Protein AF-A0A830HWJ9-F1 (afdb_monomer_lite)

Sequence (335 aa):
MAKLAHLALLVPPLLDNVLSVLDFAESKRPFETSSAARIQALFRAHKIRKGLRSLLRATVHVQRLWRGYLGRRRFDTYRAHADEALRKVYFTAAATEIQRIYRGHLSRVHIHSFYARKAYLQAVASRSDDVNRANESTLHEQLVKLEHEQAAAATAAFRKTIQGMHHLVSTHSCAGIYNSPFSAVVGGKPSVAGRPLEDHLRETTKDAKGAHKPVIQRSTNSLGSTKMTIRASEPYLDERDRRMRTEQASSALRMSKSPFFTAVKQRPVSRQPTLNASEPFHGAFSAADRRREEKAMRAGEEFVEPEQLEVDFSNAPSNFHTAIKRQHLFEETLV

InterPro domains:
  IPR000048 IQ motif, EF-hand binding site [PF00612] (34-52)
  IPR000048 IQ motif, EF-hand binding site [PF00612] (57-75)
  IPR000048 IQ motif, EF-hand binding site [PF00612] (92-110)
  IPR000048 IQ motif, EF-hand binding site [SM00015] (31-53)
  IPR000048 IQ motif, EF-hand binding site [SM00015] (54-76)
  IPR000048 IQ motif, EF-hand binding site [SM00015] (90-112)

Organism: NCBI:txid41880

Foldseek 3Di:
DVVVVVCVVVVVVVVVVVVVVVVVVVVCVVVVVVVVVVVVVVVVVVVVVVVVVVVVVVVVVVVVVVVVVVVVVVVVVVVVVVVVVVVCVVVVVVVVVVVVVVVVVCCCPPFNPVVVVVVVVVVVVVVVVVVVVVVVVVVVVVVVVVVVVVVVVVVVVVLVVLLVVLVVVVDPDDDDPPPDPCCCVPPHADDDPNHHPVVSSVVSVVVVVPPDDDDPDDDDDDDDDPDPDPDDDDPPDVVVVVCVVVVVVVVVVPPDPPPPGDPPPCPPPPCPPDDDPPDPDDPPVVVVVVVVVVVCVVVVHDDDDPPPPPPPVPDDDPDPPPPVVVVVVVVVPPD

Structure (mmCIF, N/CA/C/O backbone):
data_AF-A0A830HWJ9-F1
#
_entry.id   AF-A0A830HWJ9-F1
#
loop_
_atom_site.group_PDB
_atom_site.id
_atom_site.type_symbol
_atom_site.label_atom_id
_atom_site.label_alt_id
_atom_site.label_comp_id
_atom_site.label_asym_id
_atom_site.label_entity_id
_atom_site.label_seq_id
_atom_site.pdbx_PDB_ins_code
_atom_site.Cartn_x
_atom_site.Cartn_y
_atom_site.Cartn_z
_atom_site.occupancy
_atom_site.B_iso_or_equiv
_atom_site.auth_seq_id
_atom_site.auth_comp_id
_atom_site.auth_asym_id
_atom_site.auth_atom_id
_atom_site.pdbx_PDB_model_num
ATOM 1 N N . MET A 1 1 ? 73.633 24.204 -96.521 1.00 56.72 1 MET A N 1
ATOM 2 C CA . MET A 1 1 ? 73.049 22.982 -97.120 1.00 56.72 1 MET A CA 1
ATOM 3 C C . MET A 1 1 ? 73.162 21.743 -96.223 1.00 56.72 1 MET A C 1
ATOM 5 O O . MET A 1 1 ? 72.133 21.140 -95.962 1.00 56.72 1 MET A O 1
ATOM 9 N N . ALA A 1 2 ? 74.331 21.393 -95.661 1.00 62.00 2 ALA A N 1
ATOM 10 C CA . ALA A 1 2 ? 74.501 20.161 -94.860 1.00 62.00 2 ALA A CA 1
ATOM 11 C C . ALA A 1 2 ? 73.627 20.053 -93.583 1.00 62.00 2 ALA A C 1
ATOM 13 O O . ALA A 1 2 ? 73.063 18.997 -93.317 1.00 62.00 2 ALA A O 1
ATOM 14 N N . LYS A 1 3 ? 73.442 21.143 -92.816 1.00 59.91 3 LYS A N 1
ATOM 15 C CA . LYS A 1 3 ? 72.566 21.141 -91.620 1.00 59.91 3 LYS A CA 1
ATOM 16 C C . LYS A 1 3 ? 71.083 20.935 -91.953 1.00 59.91 3 LYS A C 1
ATOM 18 O O . LYS A 1 3 ? 70.385 20.268 -91.203 1.00 59.91 3 LYS A O 1
ATOM 23 N N . LEU A 1 4 ? 70.615 21.474 -93.082 1.00 65.56 4 LEU A N 1
ATOM 24 C CA . LEU A 1 4 ? 69.231 21.300 -93.538 1.00 65.56 4 LEU A CA 1
ATOM 25 C C . LEU A 1 4 ? 68.977 19.867 -94.024 1.00 65.56 4 LEU A C 1
ATOM 27 O O . LEU A 1 4 ? 67.927 19.314 -93.728 1.00 65.56 4 LEU A O 1
ATOM 31 N N . ALA A 1 5 ? 69.959 19.238 -94.678 1.00 67.69 5 ALA A N 1
ATOM 32 C CA . ALA A 1 5 ? 69.881 17.830 -95.073 1.00 67.69 5 ALA A CA 1
ATOM 33 C C . ALA A 1 5 ? 69.893 16.876 -93.862 1.00 67.69 5 ALA A C 1
ATOM 35 O O . ALA A 1 5 ? 69.124 15.923 -93.824 1.00 67.69 5 ALA A O 1
ATOM 36 N N . HIS A 1 6 ? 70.706 17.162 -92.838 1.00 71.69 6 HIS A N 1
ATOM 37 C CA . HIS A 1 6 ? 70.711 16.387 -91.591 1.00 71.69 6 HIS A CA 1
ATOM 38 C C . HIS A 1 6 ? 69.389 16.524 -90.820 1.00 71.69 6 HIS A C 1
ATOM 40 O O . HIS A 1 6 ? 68.866 15.540 -90.306 1.00 71.69 6 HIS A O 1
ATOM 46 N N . LEU A 1 7 ? 68.816 17.731 -90.757 1.00 68.69 7 LEU A N 1
ATOM 47 C CA . LEU A 1 7 ? 67.494 17.941 -90.160 1.00 68.69 7 LEU A CA 1
ATOM 48 C C . LEU A 1 7 ? 66.393 17.231 -90.959 1.00 68.69 7 LEU A C 1
ATOM 50 O O . LEU A 1 7 ? 65.545 16.585 -90.357 1.00 68.69 7 LEU A O 1
ATOM 54 N N . ALA A 1 8 ? 66.438 17.261 -92.292 1.00 70.56 8 ALA A N 1
ATOM 55 C CA . ALA A 1 8 ? 65.489 16.533 -93.136 1.00 70.56 8 ALA A CA 1
ATOM 56 C C . ALA A 1 8 ? 65.560 15.004 -92.952 1.00 70.56 8 ALA A C 1
ATOM 58 O O . ALA A 1 8 ? 64.554 1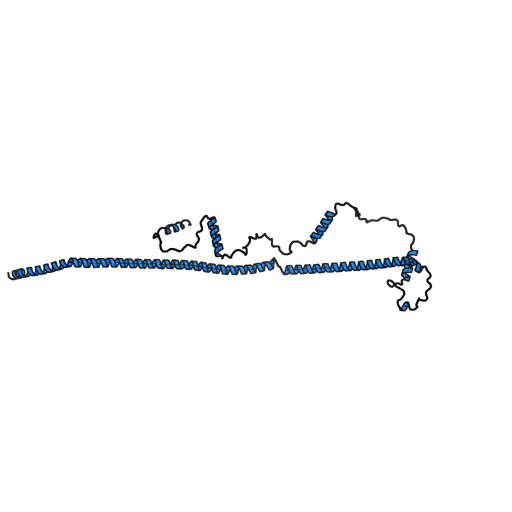4.329 -93.138 1.00 70.56 8 ALA A O 1
ATOM 59 N N . LEU A 1 9 ? 66.718 14.464 -92.555 1.00 73.19 9 LEU A N 1
ATOM 60 C CA . LEU A 1 9 ? 66.897 13.037 -92.267 1.00 73.19 9 LEU A CA 1
ATOM 61 C C . LEU A 1 9 ? 66.492 12.656 -90.829 1.00 73.19 9 LEU A C 1
ATOM 63 O O . LEU A 1 9 ? 66.066 11.531 -90.588 1.00 73.19 9 LEU A O 1
ATOM 67 N N . LEU A 1 10 ? 66.620 13.584 -89.874 1.00 75.94 10 LEU A N 1
ATOM 68 C CA . LEU A 1 10 ? 66.334 13.355 -88.451 1.00 75.94 10 LEU A CA 1
ATOM 69 C C . LEU A 1 10 ? 64.862 13.611 -88.081 1.00 75.94 10 LEU A C 1
ATOM 71 O O . LEU A 1 10 ? 64.338 12.998 -87.156 1.00 75.94 10 LEU A O 1
ATOM 75 N N . VAL A 1 11 ? 64.186 14.520 -88.785 1.00 80.00 11 VAL A N 1
ATOM 76 C CA . VAL A 1 11 ? 62.794 14.901 -88.496 1.00 80.00 11 VAL A CA 1
ATOM 77 C C . VAL A 1 11 ? 61.797 13.750 -88.710 1.00 80.00 11 VAL A C 1
ATOM 79 O O . VAL A 1 11 ? 60.975 13.557 -87.818 1.00 80.00 11 VAL A O 1
ATOM 82 N N . PRO A 1 12 ? 61.859 12.949 -89.795 1.00 84.62 12 PRO A N 1
ATOM 83 C CA . PRO A 1 12 ? 60.934 11.829 -89.993 1.00 84.62 12 PRO A CA 1
ATOM 84 C C . PRO A 1 12 ? 60.957 10.772 -88.871 1.00 84.62 12 PRO A C 1
ATOM 86 O O . PRO A 1 12 ? 59.902 10.526 -88.294 1.00 84.62 12 PRO A O 1
ATOM 89 N N . PRO A 1 13 ? 62.113 10.215 -88.443 1.00 84.94 13 PRO A N 1
ATOM 90 C CA . PRO A 1 13 ? 62.125 9.225 -87.364 1.00 84.94 13 PRO A CA 1
ATOM 91 C C . PRO A 1 13 ? 61.757 9.824 -86.000 1.00 84.94 13 PRO A C 1
ATOM 93 O O . PRO A 1 13 ? 61.232 9.124 -85.137 1.00 84.94 13 PRO A O 1
ATOM 96 N N . LEU A 1 14 ? 62.017 11.115 -85.765 1.00 85.38 14 LEU A N 1
ATOM 97 C CA . LEU A 1 14 ? 61.530 11.790 -84.559 1.00 85.38 14 LEU A CA 1
ATOM 98 C C . LEU A 1 14 ? 60.008 11.949 -84.581 1.00 85.38 14 LEU A C 1
ATOM 100 O O . LEU A 1 14 ? 59.364 11.726 -83.559 1.00 85.38 14 LEU A O 1
ATOM 104 N N . LEU A 1 15 ? 59.437 12.300 -85.733 1.00 88.50 15 LEU A N 1
ATOM 105 C CA . LEU A 1 15 ? 57.995 12.418 -85.907 1.00 88.50 15 LEU A CA 1
ATOM 106 C C . LEU A 1 15 ? 57.307 11.062 -85.714 1.00 88.50 15 LEU A C 1
ATOM 108 O O . LEU A 1 15 ? 56.342 10.992 -84.961 1.00 88.50 15 LEU A O 1
ATOM 112 N N . ASP A 1 16 ? 57.853 9.985 -86.278 1.00 89.00 16 ASP A N 1
ATOM 113 C CA . ASP A 1 16 ? 57.323 8.625 -86.107 1.00 89.00 16 ASP A CA 1
ATOM 114 C C . ASP A 1 16 ? 57.396 8.150 -84.645 1.00 89.00 16 ASP A C 1
ATOM 116 O O . ASP A 1 16 ? 56.473 7.513 -84.133 1.00 89.00 16 ASP A O 1
ATOM 120 N N . ASN A 1 17 ? 58.460 8.508 -83.918 1.00 90.75 17 ASN A N 1
ATOM 121 C CA . ASN A 1 17 ? 58.557 8.234 -82.481 1.00 90.75 17 ASN A CA 1
ATOM 122 C C . ASN A 1 17 ? 57.512 9.020 -81.673 1.00 90.75 17 ASN A C 1
ATOM 124 O O . ASN A 1 17 ? 56.902 8.475 -80.758 1.00 90.75 17 ASN A O 1
ATOM 128 N N . VAL A 1 18 ? 57.270 10.290 -82.005 1.00 92.62 18 VAL A N 1
ATOM 129 C CA . VAL A 1 18 ? 56.235 11.091 -81.333 1.00 92.62 18 VAL A CA 1
ATOM 130 C C . VAL A 1 18 ? 54.841 10.542 -81.638 1.00 92.62 18 VAL A C 1
ATOM 132 O O . VAL A 1 18 ? 54.054 10.363 -80.712 1.00 92.62 18 VAL A O 1
ATOM 135 N N . LEU A 1 19 ? 54.545 10.224 -82.901 1.00 93.75 19 LEU A N 1
ATOM 136 C CA . LEU A 1 19 ? 53.259 9.657 -83.310 1.00 93.75 19 LEU A CA 1
ATOM 137 C C . LEU A 1 19 ? 53.018 8.286 -82.669 1.00 93.75 19 LEU A C 1
ATOM 139 O O . LEU A 1 19 ? 51.952 8.069 -82.109 1.00 93.75 19 LEU A O 1
ATOM 143 N N . SER A 1 20 ? 54.020 7.405 -82.625 1.00 93.44 20 SER A N 1
ATOM 144 C CA . SER A 1 20 ? 53.878 6.095 -81.971 1.00 93.44 20 SER A CA 1
ATOM 145 C C . SER A 1 20 ? 53.663 6.190 -80.456 1.00 93.44 20 SER A C 1
ATOM 147 O O . SER A 1 20 ? 52.895 5.406 -79.893 1.00 93.44 20 SER A O 1
ATOM 149 N N . VAL A 1 21 ? 54.282 7.164 -79.776 1.00 94.38 21 VAL A N 1
ATOM 150 C CA . VAL A 1 21 ? 54.010 7.440 -78.355 1.00 94.38 21 VAL A CA 1
ATOM 151 C C . VAL A 1 21 ? 52.586 7.971 -78.161 1.00 94.38 21 VAL A C 1
ATOM 153 O O . VAL A 1 21 ? 51.925 7.578 -77.196 1.00 94.38 21 VAL A O 1
ATOM 156 N N . LEU A 1 22 ? 52.095 8.823 -79.067 1.00 94.88 22 LEU A N 1
ATOM 157 C CA . LEU A 1 22 ? 50.717 9.320 -79.035 1.00 94.88 22 LEU A CA 1
ATOM 158 C C . LEU A 1 22 ? 49.707 8.194 -79.285 1.00 94.88 22 LEU A C 1
ATOM 160 O O . LEU A 1 22 ? 48.791 8.036 -78.482 1.00 94.88 22 LEU A O 1
ATOM 164 N N . ASP A 1 23 ? 49.920 7.355 -80.298 1.00 94.00 23 ASP A N 1
ATOM 165 C CA . ASP A 1 23 ? 49.070 6.197 -80.601 1.00 94.00 23 ASP A CA 1
ATOM 166 C C . ASP A 1 23 ? 49.039 5.208 -79.428 1.00 94.00 23 ASP A C 1
ATOM 168 O O . ASP A 1 23 ? 47.983 4.696 -79.039 1.00 94.00 23 ASP A O 1
ATOM 172 N N . PHE A 1 24 ? 50.193 4.967 -78.794 1.00 94.75 24 PHE A N 1
ATOM 173 C CA . PHE A 1 24 ? 50.262 4.151 -77.587 1.00 94.75 24 PHE A CA 1
ATOM 174 C C . PHE A 1 24 ? 49.453 4.775 -76.442 1.00 94.75 24 PHE A C 1
ATOM 176 O O . PHE A 1 24 ? 48.667 4.068 -75.804 1.00 94.75 24 PHE A O 1
ATOM 183 N N . ALA A 1 25 ? 49.585 6.081 -76.196 1.00 93.75 25 ALA A N 1
ATOM 184 C CA . ALA A 1 25 ? 48.814 6.783 -75.171 1.00 93.75 25 ALA A CA 1
ATOM 185 C C . ALA A 1 25 ? 47.300 6.745 -75.458 1.00 93.75 25 ALA A C 1
ATOM 187 O O . ALA A 1 25 ? 46.504 6.456 -74.560 1.00 93.75 25 ALA A O 1
ATOM 188 N N . GLU A 1 26 ? 46.888 6.944 -76.710 1.00 94.81 26 GLU A N 1
ATOM 189 C CA . GLU A 1 26 ? 45.489 6.834 -77.125 1.00 94.81 26 GLU A CA 1
ATOM 190 C C . GLU A 1 26 ? 44.944 5.413 -76.945 1.00 94.81 26 GLU A C 1
ATOM 192 O O . GLU A 1 26 ? 43.823 5.249 -76.454 1.00 94.81 26 GLU A O 1
ATOM 197 N N . SER A 1 27 ? 45.755 4.383 -77.217 1.00 94.94 27 SER A N 1
ATOM 198 C CA . SER A 1 27 ? 45.376 2.984 -76.981 1.00 94.94 27 SER A CA 1
ATOM 199 C C . SER A 1 27 ? 45.116 2.672 -75.497 1.00 94.94 27 SER A C 1
ATOM 201 O O . SER A 1 27 ? 44.283 1.819 -75.176 1.00 94.94 27 SER A O 1
ATOM 203 N N . LYS A 1 28 ? 45.799 3.364 -74.567 1.00 96.25 28 LYS A N 1
ATOM 204 C CA . LYS A 1 28 ? 45.646 3.180 -73.108 1.00 96.25 28 LYS A CA 1
ATOM 205 C C . LYS A 1 28 ? 44.563 4.056 -72.492 1.00 96.25 28 LYS A C 1
ATOM 207 O O . LYS A 1 28 ? 43.947 3.648 -71.503 1.00 96.25 28 LYS A O 1
ATOM 212 N N . ARG A 1 29 ? 44.249 5.195 -73.110 1.00 95.81 29 ARG A N 1
ATOM 213 C CA . ARG A 1 29 ? 43.207 6.132 -72.673 1.00 95.81 29 ARG A CA 1
ATOM 214 C C . ARG A 1 29 ? 41.878 5.470 -72.257 1.00 95.81 29 ARG A C 1
ATOM 216 O O . ARG A 1 29 ? 41.391 5.816 -71.182 1.00 95.81 29 ARG A O 1
ATOM 223 N N . PRO A 1 30 ? 41.255 4.532 -73.007 1.00 96.19 30 PRO A N 1
ATOM 224 C CA . PRO A 1 30 ? 39.981 3.932 -72.588 1.00 96.19 30 PRO A CA 1
ATOM 225 C C . PRO A 1 30 ? 40.101 3.074 -71.319 1.00 96.19 30 PRO A C 1
ATOM 227 O O . PRO A 1 30 ? 39.181 3.028 -70.500 1.00 96.19 30 PRO A O 1
ATOM 230 N N . PHE A 1 31 ? 41.240 2.409 -71.122 1.00 96.94 31 PHE A N 1
ATOM 231 C CA . PHE A 1 31 ? 41.495 1.626 -69.915 1.00 96.94 31 PHE A CA 1
ATOM 232 C C . PHE A 1 31 ? 41.682 2.535 -68.695 1.00 96.94 31 PHE A C 1
ATOM 234 O O . PHE A 1 31 ? 41.112 2.277 -67.630 1.00 96.94 31 PHE A O 1
ATOM 241 N N . GLU A 1 32 ? 42.436 3.622 -68.857 1.00 96.94 32 GLU A N 1
ATOM 242 C CA . GLU A 1 32 ? 42.656 4.619 -67.809 1.00 96.94 32 GLU A CA 1
ATOM 243 C C . GLU A 1 32 ? 41.360 5.335 -67.428 1.00 96.94 32 GLU A C 1
ATOM 245 O O . GLU A 1 32 ? 41.053 5.450 -66.239 1.00 96.94 32 GLU A O 1
ATOM 250 N N . THR A 1 33 ? 40.547 5.748 -68.407 1.00 97.06 33 THR A N 1
ATOM 251 C CA . THR A 1 33 ? 39.255 6.392 -68.130 1.00 97.06 33 THR A CA 1
ATOM 252 C C . THR A 1 33 ? 38.281 5.443 -67.436 1.00 97.06 33 THR A C 1
ATOM 254 O O . THR A 1 33 ? 37.634 5.845 -66.468 1.00 97.06 33 THR A O 1
ATOM 257 N N . SER A 1 34 ? 38.218 4.173 -67.849 1.00 97.75 34 SER A N 1
ATOM 258 C CA . SER A 1 34 ? 37.403 3.145 -67.188 1.00 97.75 34 SER A CA 1
ATOM 259 C C . SER A 1 34 ? 37.856 2.893 -65.744 1.00 97.75 34 SER A C 1
ATOM 261 O O . SER A 1 34 ? 37.045 2.882 -64.811 1.00 97.75 34 SER A O 1
ATOM 263 N N . SER A 1 35 ? 39.168 2.777 -65.527 1.00 97.56 35 SER A N 1
ATOM 264 C CA . SER A 1 35 ? 39.754 2.599 -64.195 1.00 97.56 35 SER A CA 1
ATOM 265 C C . SER A 1 35 ? 39.473 3.802 -63.290 1.00 97.56 35 SER A C 1
ATOM 267 O O . SER A 1 35 ? 39.014 3.632 -62.157 1.00 97.56 35 SER A O 1
ATOM 269 N N . ALA A 1 36 ? 39.656 5.022 -63.802 1.00 97.38 36 ALA A N 1
ATOM 270 C CA . ALA A 1 36 ? 39.343 6.256 -63.090 1.00 97.38 36 ALA A CA 1
ATOM 271 C C . ALA A 1 36 ? 37.849 6.350 -62.744 1.00 97.38 36 ALA A C 1
ATOM 273 O O . ALA A 1 36 ? 37.501 6.636 -61.595 1.00 97.38 36 ALA A O 1
ATOM 274 N N . ALA A 1 37 ? 36.960 6.036 -63.690 1.00 97.56 37 ALA A N 1
ATOM 275 C CA . ALA A 1 37 ? 35.518 6.008 -63.460 1.00 97.56 37 ALA A CA 1
ATOM 276 C C . ALA A 1 37 ? 35.141 5.002 -62.360 1.00 97.56 37 ALA A C 1
ATOM 278 O O . ALA A 1 37 ? 34.335 5.318 -61.480 1.00 97.56 37 ALA A O 1
ATOM 279 N N . ARG A 1 38 ? 35.769 3.819 -62.339 1.00 98.25 38 ARG A N 1
ATOM 280 C CA . ARG A 1 38 ? 35.554 2.805 -61.296 1.00 98.25 38 ARG A CA 1
ATOM 281 C C . ARG A 1 38 ? 36.006 3.290 -59.921 1.00 98.25 38 ARG A C 1
ATOM 283 O O . ARG A 1 38 ? 35.261 3.135 -58.953 1.00 98.25 38 ARG A O 1
ATOM 290 N N . ILE A 1 39 ? 37.183 3.909 -59.825 1.00 98.06 39 ILE A N 1
ATOM 291 C CA . ILE A 1 39 ? 37.689 4.490 -58.571 1.00 98.06 39 ILE A CA 1
ATOM 292 C C . ILE A 1 39 ? 36.735 5.582 -58.071 1.00 98.06 39 ILE A C 1
ATOM 294 O O . ILE A 1 39 ? 36.330 5.568 -56.906 1.00 98.06 39 ILE A O 1
ATOM 298 N N . GLN A 1 40 ? 36.310 6.489 -58.953 1.00 98.06 40 GLN A N 1
ATOM 299 C CA . GLN A 1 40 ? 35.371 7.559 -58.615 1.00 98.06 40 GLN A CA 1
ATOM 300 C C . GLN A 1 40 ? 34.013 7.011 -58.158 1.00 98.06 40 GLN A C 1
ATOM 302 O O . GLN A 1 40 ? 33.468 7.478 -57.155 1.00 98.06 40 GLN A O 1
ATOM 307 N N . ALA A 1 41 ? 33.473 6.002 -58.846 1.00 97.69 41 ALA A N 1
ATOM 308 C CA . ALA A 1 41 ? 32.219 5.355 -58.474 1.00 97.69 41 ALA A CA 1
ATOM 309 C C . ALA A 1 41 ? 32.314 4.688 -57.092 1.00 97.69 41 ALA A C 1
ATOM 311 O O . ALA A 1 41 ? 31.444 4.897 -56.241 1.00 97.69 41 ALA A O 1
ATOM 312 N N . LEU A 1 42 ? 33.399 3.949 -56.829 1.00 98.44 42 LEU A N 1
ATOM 313 C CA . LEU A 1 42 ? 33.650 3.325 -55.528 1.00 98.44 42 LEU A CA 1
ATOM 314 C C . LEU A 1 42 ? 33.787 4.363 -54.413 1.00 98.44 42 LEU A C 1
ATOM 316 O O . LEU A 1 42 ? 33.206 4.182 -53.342 1.00 98.44 42 LEU A O 1
ATOM 320 N N . PHE A 1 43 ? 34.492 5.465 -54.663 1.00 98.00 43 PHE A N 1
ATOM 321 C CA . PHE A 1 43 ? 34.640 6.547 -53.694 1.00 98.00 43 PHE A CA 1
ATOM 322 C C . PHE A 1 43 ? 33.300 7.225 -53.375 1.00 98.00 43 PHE A C 1
ATOM 324 O O . PHE A 1 43 ? 32.955 7.403 -52.203 1.00 98.00 43 PHE A O 1
ATOM 331 N N . ARG A 1 44 ? 32.494 7.543 -54.399 1.00 98.12 44 ARG A N 1
ATOM 332 C CA . ARG A 1 44 ? 31.144 8.107 -54.218 1.00 98.12 44 ARG A CA 1
ATOM 333 C C . ARG A 1 44 ? 30.256 7.159 -53.407 1.00 98.12 44 ARG A C 1
ATOM 335 O O . ARG A 1 44 ? 29.631 7.587 -52.437 1.00 98.12 44 ARG A O 1
ATOM 342 N N . ALA A 1 45 ? 30.272 5.864 -53.730 1.00 98.12 45 ALA A N 1
ATOM 343 C CA . ALA A 1 45 ? 29.540 4.847 -52.978 1.00 98.12 45 ALA A CA 1
ATOM 344 C C . ALA A 1 45 ? 30.036 4.729 -51.526 1.00 98.12 45 ALA A C 1
ATOM 346 O O . ALA A 1 45 ? 29.226 4.649 -50.602 1.00 98.12 45 ALA A O 1
ATOM 347 N N . HIS A 1 46 ? 31.353 4.754 -51.300 1.00 97.94 46 HIS A N 1
ATOM 348 C CA . HIS A 1 46 ? 31.943 4.734 -49.961 1.00 97.94 46 HIS A CA 1
ATOM 349 C C . HIS A 1 46 ? 31.464 5.924 -49.121 1.00 97.94 46 HIS A C 1
ATOM 351 O O . HIS A 1 46 ? 31.014 5.728 -47.990 1.00 97.94 46 HIS A O 1
ATOM 357 N N . LYS A 1 47 ? 31.491 7.141 -49.681 1.00 98.12 47 LYS A N 1
ATOM 358 C CA . LYS A 1 47 ? 31.031 8.362 -49.004 1.00 98.12 47 LYS A CA 1
ATOM 359 C C . LYS A 1 47 ? 29.564 8.251 -48.577 1.00 98.12 47 LYS A C 1
ATOM 361 O O . LYS A 1 47 ? 29.253 8.507 -47.413 1.00 98.12 47 LYS A O 1
ATOM 366 N N . ILE A 1 48 ? 28.686 7.799 -49.477 1.00 98.19 48 ILE A N 1
ATOM 367 C CA . ILE A 1 48 ? 27.254 7.610 -49.187 1.00 98.19 48 ILE A CA 1
ATOM 368 C C . ILE A 1 48 ? 27.054 6.549 -48.099 1.00 98.19 48 ILE A C 1
ATOM 370 O O . ILE A 1 48 ? 26.380 6.802 -47.102 1.00 98.19 48 ILE A O 1
ATOM 374 N N . ARG A 1 49 ? 27.683 5.374 -48.235 1.00 98.38 49 ARG A N 1
ATOM 375 C CA . ARG A 1 49 ? 27.555 4.286 -47.250 1.00 98.38 49 ARG A CA 1
ATOM 376 C C . ARG A 1 49 ? 28.067 4.697 -45.871 1.00 98.38 49 ARG A C 1
ATOM 378 O O . ARG A 1 49 ? 27.461 4.321 -44.870 1.00 98.38 49 ARG A O 1
ATOM 385 N N . LYS A 1 50 ? 29.157 5.468 -45.795 1.00 97.94 50 LYS A N 1
ATOM 386 C CA . LYS A 1 50 ? 29.669 6.016 -44.530 1.00 97.94 50 LYS A CA 1
ATOM 387 C C . LYS A 1 50 ? 28.643 6.949 -43.882 1.00 97.94 50 LYS A C 1
ATOM 389 O O . LYS A 1 50 ? 28.368 6.795 -42.693 1.00 97.94 50 LYS A O 1
ATOM 394 N N . GLY A 1 51 ? 28.046 7.853 -44.662 1.00 98.06 51 GLY A N 1
ATOM 395 C CA . GLY A 1 51 ? 26.975 8.740 -44.197 1.00 98.06 51 GLY A CA 1
ATOM 396 C C . GLY A 1 51 ? 25.768 7.966 -43.664 1.00 98.06 51 GLY A C 1
ATOM 397 O O . GLY A 1 51 ? 25.346 8.187 -42.531 1.00 98.06 51 GLY A O 1
ATOM 398 N N . LEU A 1 52 ? 25.287 6.977 -44.424 1.00 98.25 52 LEU A N 1
ATOM 399 C CA . LEU A 1 52 ? 24.156 6.140 -44.020 1.00 98.25 52 LEU A CA 1
ATOM 400 C C . LEU A 1 52 ? 24.446 5.355 -42.734 1.00 98.25 52 LEU A C 1
ATOM 402 O O . LEU A 1 52 ? 23.614 5.322 -41.833 1.00 98.25 52 LEU A O 1
ATOM 406 N N . ARG A 1 53 ? 25.644 4.768 -42.597 1.00 98.38 53 ARG A N 1
ATOM 407 C CA . ARG A 1 53 ? 26.052 4.082 -41.358 1.00 98.38 53 ARG A CA 1
ATOM 408 C C . ARG A 1 53 ? 26.056 5.026 -40.156 1.00 98.38 53 ARG A C 1
ATOM 410 O O . ARG A 1 53 ? 25.659 4.612 -39.070 1.00 98.38 53 ARG A O 1
ATOM 417 N N . SER A 1 54 ? 26.503 6.268 -40.337 1.00 98.12 54 SER A N 1
ATOM 418 C CA . SER A 1 54 ? 26.482 7.284 -39.280 1.00 98.12 54 SER A CA 1
ATOM 419 C C . SER A 1 54 ? 25.052 7.606 -38.847 1.00 98.12 54 SER A C 1
ATOM 421 O O . SER A 1 54 ? 24.757 7.593 -37.653 1.00 98.12 54 SER A O 1
ATOM 423 N N . LEU A 1 55 ? 24.151 7.811 -39.813 1.00 98.38 55 LEU A N 1
ATOM 424 C CA . LEU A 1 55 ? 22.739 8.078 -39.546 1.00 98.38 55 LEU A CA 1
ATOM 425 C C . LEU A 1 55 ? 22.074 6.908 -38.814 1.00 98.38 55 LEU A C 1
ATOM 427 O O . LEU A 1 55 ? 21.469 7.114 -37.769 1.00 98.38 55 LEU A O 1
ATOM 431 N N . LEU A 1 56 ? 22.265 5.675 -39.291 1.00 98.50 56 LEU A N 1
ATOM 432 C CA . LEU A 1 56 ? 21.705 4.482 -38.650 1.00 98.50 56 LEU A CA 1
ATOM 433 C C . LEU A 1 56 ? 22.183 4.326 -37.202 1.00 98.50 56 LEU A C 1
ATOM 435 O O . LEU A 1 56 ? 21.383 4.012 -36.324 1.00 98.50 56 LEU A O 1
ATOM 439 N N . ARG A 1 57 ? 23.468 4.585 -36.922 1.00 98.38 57 ARG A N 1
ATOM 440 C CA . ARG A 1 57 ? 23.992 4.566 -35.546 1.00 98.38 57 ARG A CA 1
ATOM 441 C C . ARG A 1 57 ? 23.314 5.615 -34.670 1.00 98.38 57 ARG A C 1
ATOM 443 O O . ARG A 1 57 ? 22.933 5.290 -33.548 1.00 98.38 57 ARG A O 1
ATOM 450 N N . ALA A 1 58 ? 23.139 6.835 -35.176 1.00 98.31 58 ALA A N 1
ATOM 451 C CA . ALA A 1 58 ? 22.435 7.892 -34.455 1.00 98.31 58 ALA A CA 1
ATOM 452 C C . ALA A 1 58 ? 20.972 7.504 -34.182 1.00 98.31 58 ALA A C 1
ATOM 454 O O . ALA A 1 58 ? 20.510 7.609 -33.048 1.00 98.31 58 ALA A O 1
ATOM 455 N N . THR A 1 59 ? 20.267 6.958 -35.177 1.00 98.44 59 THR A N 1
ATOM 456 C CA . THR A 1 59 ? 18.885 6.481 -35.028 1.00 98.44 59 THR A CA 1
ATOM 457 C C . THR A 1 59 ? 18.776 5.377 -33.978 1.00 98.44 59 THR A C 1
ATOM 459 O O . THR A 1 59 ? 17.950 5.478 -33.073 1.00 98.44 59 THR A O 1
ATOM 462 N N . VAL A 1 60 ? 19.631 4.351 -34.038 1.00 98.50 60 VAL A N 1
ATOM 463 C CA . VAL A 1 60 ? 19.654 3.269 -33.038 1.00 98.50 60 VAL A CA 1
ATOM 464 C C . VAL A 1 60 ? 19.945 3.821 -31.643 1.00 98.50 60 VAL A C 1
ATOM 466 O O . VAL A 1 60 ? 19.336 3.372 -30.672 1.00 98.50 60 VAL A O 1
ATOM 469 N N . HIS A 1 61 ? 20.828 4.815 -31.526 1.00 98.38 61 HIS A N 1
ATOM 470 C CA . HIS A 1 61 ? 21.134 5.454 -30.250 1.00 98.38 61 HIS A CA 1
ATOM 471 C C . HIS A 1 61 ? 19.908 6.161 -29.656 1.00 98.38 61 HIS A C 1
ATOM 473 O O . HIS A 1 61 ? 19.545 5.887 -28.512 1.00 98.38 61 HIS A O 1
ATOM 479 N N . VAL A 1 62 ? 19.214 6.986 -30.448 1.00 98.50 62 VAL A N 1
ATOM 480 C CA . VAL A 1 62 ? 17.974 7.662 -30.028 1.00 98.50 62 VAL A CA 1
ATOM 481 C C . VAL A 1 62 ? 16.912 6.643 -29.623 1.00 98.50 62 VAL A C 1
ATOM 483 O O . VAL A 1 62 ? 16.338 6.734 -28.540 1.00 98.50 62 VAL A O 1
ATOM 486 N N . GLN A 1 63 ? 16.692 5.617 -30.445 1.00 98.38 63 GLN A N 1
ATOM 487 C CA . GLN A 1 63 ? 15.707 4.581 -30.150 1.00 98.38 63 GLN A CA 1
ATOM 488 C C . GLN A 1 63 ? 16.046 3.790 -28.876 1.00 98.38 63 GLN A C 1
ATOM 490 O O . GLN A 1 63 ? 15.154 3.474 -28.088 1.00 98.38 63 GLN A O 1
ATOM 495 N N . ARG A 1 64 ? 17.326 3.464 -28.649 1.00 98.50 64 ARG A N 1
ATOM 496 C CA . ARG A 1 64 ? 17.793 2.798 -27.423 1.00 98.50 64 ARG A CA 1
ATOM 497 C C . ARG A 1 64 ? 17.532 3.667 -26.196 1.00 98.50 64 ARG A C 1
ATOM 499 O O . ARG A 1 64 ? 17.004 3.162 -25.206 1.00 98.50 64 ARG A O 1
ATOM 506 N N . LEU A 1 65 ? 17.890 4.950 -26.257 1.00 98.56 65 LEU A N 1
ATOM 507 C CA . LEU A 1 65 ? 17.660 5.894 -25.163 1.00 98.56 65 LEU A CA 1
ATOM 508 C C . LEU A 1 65 ? 16.169 6.030 -24.854 1.00 98.56 65 LEU A C 1
ATOM 510 O O . LEU A 1 65 ? 15.785 5.955 -23.688 1.00 98.56 65 LEU A O 1
ATOM 514 N N . TRP A 1 66 ? 15.333 6.143 -25.888 1.00 98.44 66 TRP A N 1
ATOM 515 C CA . TRP A 1 66 ? 13.884 6.254 -25.741 1.00 98.44 66 TRP A CA 1
ATOM 516 C C . TRP A 1 66 ? 13.260 5.013 -25.097 1.00 98.44 66 TRP A C 1
ATOM 518 O O . TRP A 1 66 ? 12.527 5.130 -24.116 1.00 98.44 66 TRP A O 1
ATOM 528 N N . ARG A 1 67 ? 13.608 3.807 -25.569 1.00 98.44 67 ARG A N 1
ATOM 529 C CA . ARG A 1 67 ? 13.153 2.551 -24.943 1.00 98.44 67 ARG A CA 1
ATOM 530 C C . ARG A 1 67 ? 13.596 2.457 -23.482 1.00 98.44 67 ARG A C 1
ATOM 532 O O . ARG A 1 67 ? 12.808 2.052 -22.633 1.00 98.44 67 ARG A O 1
ATOM 539 N N . GLY A 1 68 ? 14.823 2.887 -23.178 1.00 98.44 68 GLY A N 1
ATOM 540 C CA . GLY A 1 68 ? 15.325 2.957 -21.806 1.00 98.44 68 GLY A CA 1
ATOM 541 C C . GLY A 1 68 ? 14.555 3.950 -20.929 1.00 98.44 68 GLY A C 1
ATOM 542 O O . GLY A 1 68 ? 14.243 3.636 -19.784 1.00 98.44 68 GLY A O 1
ATOM 543 N N . TYR A 1 69 ? 14.215 5.128 -21.457 1.00 98.44 69 TYR A N 1
ATOM 544 C CA . TYR A 1 69 ? 13.390 6.121 -20.763 1.00 98.44 69 TYR A CA 1
ATOM 545 C C . TYR A 1 69 ? 11.983 5.587 -20.468 1.00 98.44 69 TYR A C 1
ATOM 547 O O . TYR A 1 69 ? 11.532 5.667 -19.327 1.00 98.44 69 TYR A O 1
ATOM 555 N N . LEU A 1 70 ? 11.323 4.977 -21.459 1.00 98.50 70 LEU A N 1
ATOM 556 C CA . LEU A 1 70 ? 10.010 4.356 -21.272 1.00 98.50 70 LEU A CA 1
ATOM 557 C C . LEU A 1 70 ? 10.053 3.232 -20.233 1.00 98.50 70 LEU A C 1
ATOM 559 O O . LEU A 1 70 ? 9.168 3.151 -19.385 1.00 98.50 70 LEU A O 1
ATOM 563 N N . GLY A 1 71 ? 11.092 2.391 -20.270 1.00 98.38 71 GLY A N 1
ATOM 564 C CA . GLY A 1 71 ? 11.299 1.332 -19.283 1.00 98.38 71 GLY A CA 1
ATOM 565 C C . GLY A 1 71 ? 11.426 1.880 -17.861 1.00 98.38 71 GLY A C 1
ATOM 566 O O . GLY A 1 71 ? 10.737 1.403 -16.963 1.00 98.38 71 GLY A O 1
ATOM 567 N N . ARG A 1 72 ? 12.233 2.932 -17.668 1.00 98.25 72 ARG A N 1
ATOM 568 C CA . ARG A 1 72 ? 12.369 3.604 -16.365 1.00 98.25 72 ARG A CA 1
ATOM 569 C C . ARG A 1 72 ? 11.058 4.226 -15.897 1.00 98.25 72 ARG A C 1
ATOM 571 O O . ARG A 1 72 ? 10.651 3.956 -14.779 1.00 98.25 72 ARG A O 1
ATOM 578 N N . ARG A 1 73 ? 10.334 4.942 -16.766 1.00 98.31 73 ARG A N 1
ATOM 579 C CA . ARG A 1 73 ? 9.017 5.496 -16.409 1.00 98.31 73 ARG A CA 1
ATOM 580 C C . ARG A 1 73 ? 8.027 4.426 -15.963 1.00 98.31 73 ARG A C 1
ATOM 582 O O . ARG A 1 73 ? 7.335 4.628 -14.974 1.00 98.31 73 ARG A O 1
ATOM 589 N N . ARG A 1 74 ? 7.964 3.292 -16.669 1.00 98.31 74 ARG A N 1
ATOM 590 C CA . ARG A 1 74 ? 7.113 2.159 -16.269 1.00 98.31 74 ARG A CA 1
ATOM 591 C C . ARG A 1 74 ? 7.535 1.613 -14.908 1.00 98.31 74 ARG A C 1
ATOM 593 O O . ARG A 1 74 ? 6.692 1.419 -14.040 1.00 98.31 74 ARG A O 1
ATOM 600 N N . PHE A 1 75 ? 8.833 1.410 -14.698 1.00 98.25 75 PHE A N 1
ATOM 601 C CA . PHE A 1 75 ? 9.355 0.957 -13.412 1.00 98.25 75 PHE A CA 1
ATOM 602 C C . PHE A 1 75 ? 9.010 1.922 -12.270 1.00 98.25 75 PHE A C 1
ATOM 604 O O . PHE A 1 75 ? 8.526 1.474 -11.236 1.00 98.25 75 PHE A O 1
ATOM 611 N N . ASP A 1 76 ? 9.168 3.230 -12.474 1.00 98.25 76 ASP A N 1
ATOM 612 C CA . ASP A 1 76 ? 8.829 4.243 -11.471 1.00 98.25 76 ASP A CA 1
ATOM 613 C C . ASP A 1 76 ? 7.338 4.200 -11.115 1.00 98.25 76 ASP A C 1
ATOM 615 O O . ASP A 1 76 ? 6.987 4.255 -9.937 1.00 98.25 76 ASP A O 1
ATOM 619 N N . THR A 1 77 ? 6.454 4.015 -12.106 1.00 98.12 77 THR A N 1
ATOM 620 C CA . THR A 1 77 ? 5.016 3.838 -11.845 1.00 98.12 77 THR A CA 1
ATOM 621 C C . THR A 1 77 ? 4.718 2.560 -11.063 1.00 98.12 77 THR A C 1
ATOM 623 O O . THR A 1 77 ? 3.974 2.605 -10.087 1.00 98.12 77 THR A O 1
ATOM 626 N N . TYR A 1 78 ? 5.333 1.426 -11.422 1.00 98.12 78 TYR A N 1
ATOM 627 C CA . TYR A 1 78 ? 5.154 0.173 -10.683 1.00 98.12 78 TYR A CA 1
ATOM 628 C C . TYR A 1 78 ? 5.655 0.282 -9.246 1.00 98.12 78 TYR A C 1
ATOM 630 O O . TYR A 1 78 ? 4.982 -0.169 -8.321 1.00 98.12 78 TYR A O 1
ATOM 638 N N . ARG A 1 79 ? 6.810 0.919 -9.053 1.00 98.25 79 ARG A N 1
ATOM 639 C CA . ARG A 1 79 ? 7.381 1.162 -7.733 1.00 98.25 79 ARG A CA 1
ATOM 640 C C . ARG A 1 79 ? 6.465 2.047 -6.890 1.00 98.25 79 ARG A C 1
ATOM 642 O O . ARG A 1 79 ? 6.191 1.698 -5.749 1.00 98.25 79 ARG A O 1
ATOM 649 N N . ALA A 1 80 ? 5.938 3.134 -7.455 1.00 98.06 80 ALA A N 1
ATOM 650 C CA . ALA A 1 80 ? 4.999 4.009 -6.756 1.00 98.06 80 ALA A CA 1
ATOM 651 C C . ALA A 1 80 ? 3.726 3.263 -6.322 1.00 98.06 80 ALA A C 1
ATOM 653 O O . ALA A 1 80 ? 3.302 3.402 -5.176 1.00 98.06 80 ALA A O 1
ATOM 654 N N . HIS A 1 81 ? 3.157 2.424 -7.193 1.00 98.00 81 HIS A N 1
ATOM 655 C CA . HIS A 1 81 ? 1.995 1.599 -6.851 1.00 98.00 81 HIS A CA 1
ATOM 656 C C . HIS A 1 81 ? 2.300 0.556 -5.768 1.00 98.00 81 HIS A C 1
ATOM 658 O O . HIS A 1 81 ? 1.482 0.348 -4.872 1.00 98.00 81 HIS A O 1
ATOM 664 N N . ALA A 1 82 ? 3.470 -0.085 -5.817 1.00 98.00 82 ALA A N 1
ATOM 665 C CA . ALA A 1 82 ? 3.902 -1.019 -4.781 1.00 98.00 82 ALA A CA 1
ATOM 666 C C . ALA A 1 82 ? 4.087 -0.317 -3.422 1.00 98.00 82 ALA A C 1
ATOM 668 O O . ALA A 1 82 ? 3.591 -0.804 -2.403 1.00 98.00 82 ALA A O 1
ATOM 669 N N . ASP A 1 83 ? 4.728 0.855 -3.412 1.00 98.31 83 ASP A N 1
ATOM 670 C CA . ASP A 1 83 ? 4.922 1.672 -2.210 1.00 98.31 83 ASP A CA 1
ATOM 671 C C . ASP A 1 83 ? 3.575 2.138 -1.627 1.00 98.31 83 ASP A C 1
ATOM 673 O O . ASP A 1 83 ? 3.363 2.097 -0.412 1.00 98.31 83 ASP A O 1
ATOM 677 N N . GLU A 1 84 ? 2.637 2.559 -2.480 1.00 98.19 84 GLU A N 1
ATOM 678 C CA . GLU A 1 84 ? 1.280 2.937 -2.078 1.00 98.19 84 GLU A CA 1
ATOM 679 C C . GLU A 1 84 ? 0.522 1.756 -1.459 1.00 98.19 84 GLU A C 1
ATOM 681 O O . GLU A 1 84 ? -0.074 1.898 -0.386 1.00 98.19 84 GLU A O 1
ATOM 686 N N . ALA A 1 85 ? 0.582 0.578 -2.086 1.00 98.06 85 ALA A N 1
ATOM 687 C CA . ALA A 1 85 ? -0.053 -0.632 -1.574 1.00 98.06 85 ALA A CA 1
ATOM 688 C C . ALA A 1 85 ? 0.492 -1.010 -0.188 1.00 98.06 85 ALA A C 1
ATOM 690 O O . ALA A 1 85 ? -0.289 -1.268 0.732 1.00 98.06 85 ALA A O 1
ATOM 691 N N . LEU A 1 86 ? 1.815 -0.965 -0.006 1.00 98.19 86 LEU A N 1
ATOM 692 C CA . LEU A 1 86 ? 2.457 -1.239 1.279 1.00 98.19 86 LEU A CA 1
ATOM 693 C C . LEU A 1 86 ? 2.013 -0.245 2.361 1.00 98.19 86 LEU A C 1
ATOM 695 O O . LEU A 1 86 ? 1.614 -0.650 3.457 1.00 98.19 86 LEU A O 1
ATOM 699 N N . ARG A 1 87 ? 2.023 1.057 2.048 1.00 98.19 87 ARG A N 1
ATOM 700 C CA . ARG A 1 87 ? 1.562 2.109 2.970 1.00 98.19 87 ARG A CA 1
ATOM 701 C C . ARG A 1 87 ? 0.108 1.903 3.365 1.00 98.19 87 ARG A C 1
ATOM 703 O O . ARG A 1 87 ? -0.225 2.003 4.544 1.00 98.19 87 ARG A O 1
ATOM 710 N N . LYS A 1 88 ? -0.757 1.581 2.403 1.00 98.31 88 LYS A N 1
ATOM 711 C CA . LYS A 1 88 ? -2.177 1.327 2.656 1.00 98.31 88 LYS A CA 1
ATOM 712 C C . LYS A 1 88 ? -2.372 0.175 3.637 1.00 98.31 88 LYS A C 1
ATOM 714 O O . LYS A 1 88 ? -3.155 0.323 4.573 1.00 98.31 88 LYS A O 1
ATOM 719 N N . VAL A 1 89 ? -1.656 -0.938 3.467 1.00 98.25 89 VAL A N 1
ATOM 720 C CA . VAL A 1 89 ? -1.723 -2.084 4.390 1.00 98.25 89 VAL A CA 1
ATOM 721 C C . VAL A 1 89 ? -1.269 -1.677 5.793 1.00 98.25 89 VAL A C 1
ATOM 723 O O . VAL A 1 89 ? -1.997 -1.910 6.759 1.00 98.25 89 VAL A O 1
ATOM 726 N N . TYR A 1 90 ? -0.123 -1.000 5.901 1.00 98.38 90 TYR A N 1
ATOM 727 C CA . TYR A 1 90 ? 0.418 -0.537 7.180 1.00 98.38 90 TYR A CA 1
ATOM 728 C C . TYR A 1 90 ? -0.558 0.386 7.927 1.00 98.38 90 TYR A C 1
ATOM 730 O O . TYR A 1 90 ? -0.916 0.127 9.078 1.00 98.38 90 TYR A O 1
ATOM 738 N N . PHE A 1 91 ? -1.049 1.436 7.263 1.00 98.44 91 PHE A N 1
ATOM 739 C CA . PHE A 1 91 ? -1.959 2.392 7.891 1.00 98.44 91 PHE A CA 1
ATOM 740 C C . PHE A 1 91 ? -3.334 1.795 8.182 1.00 98.44 91 PHE A C 1
ATOM 742 O O . PHE A 1 91 ? -3.951 2.167 9.177 1.00 98.44 91 PHE A O 1
ATOM 749 N N . THR A 1 92 ? -3.804 0.841 7.376 1.00 98.44 92 THR A N 1
ATOM 750 C CA . THR A 1 92 ? -5.049 0.119 7.674 1.00 98.44 92 THR A CA 1
ATOM 751 C C . THR A 1 92 ? -4.906 -0.688 8.962 1.00 98.44 92 THR A C 1
ATOM 753 O O . THR A 1 92 ? -5.771 -0.592 9.830 1.00 98.44 92 THR A O 1
ATOM 756 N N . ALA A 1 93 ? -3.801 -1.419 9.139 1.00 98.25 93 ALA A N 1
ATOM 757 C CA . ALA A 1 93 ? -3.540 -2.166 10.369 1.00 98.25 93 ALA A CA 1
ATOM 758 C C . ALA A 1 93 ? -3.459 -1.232 11.591 1.00 98.25 93 ALA A C 1
ATOM 760 O O . ALA A 1 93 ? -4.156 -1.445 12.586 1.00 98.25 93 ALA A O 1
ATOM 761 N N . ALA A 1 94 ? -2.704 -0.134 11.489 1.00 98.31 94 ALA A N 1
ATOM 762 C CA . ALA A 1 94 ? -2.620 0.869 12.552 1.00 98.31 94 ALA A CA 1
ATOM 763 C C . ALA A 1 94 ? -3.996 1.474 12.892 1.00 98.31 94 ALA A C 1
ATOM 765 O O . ALA A 1 94 ? -4.365 1.580 14.063 1.00 98.31 94 ALA A O 1
ATOM 766 N N . ALA A 1 95 ? -4.799 1.807 11.877 1.00 98.44 95 ALA A N 1
ATOM 767 C CA . ALA A 1 95 ? -6.149 2.323 12.069 1.00 98.44 95 ALA A CA 1
ATOM 768 C C . ALA A 1 95 ? -7.058 1.304 12.769 1.00 98.44 95 ALA A C 1
ATOM 770 O O . ALA A 1 95 ? -7.812 1.685 13.665 1.00 98.44 95 ALA A O 1
ATOM 771 N N . THR A 1 96 ? -6.983 0.016 12.412 1.00 98.44 96 THR A N 1
ATOM 772 C CA . THR A 1 96 ? -7.777 -1.023 13.090 1.00 98.44 96 THR A CA 1
ATOM 773 C C . THR A 1 96 ? -7.428 -1.145 14.569 1.00 98.44 96 THR A C 1
ATOM 775 O O . THR A 1 96 ? -8.337 -1.280 15.390 1.00 98.44 96 THR A O 1
ATOM 778 N N . GLU A 1 97 ? -6.151 -1.012 14.928 1.00 98.50 97 GLU A N 1
ATOM 779 C CA . GLU A 1 97 ? -5.706 -1.076 16.320 1.00 98.50 97 GLU A CA 1
ATOM 780 C C . GLU A 1 97 ? -6.198 0.131 17.128 1.00 98.50 97 GLU A C 1
ATOM 782 O O . GLU A 1 97 ? -6.806 -0.030 18.191 1.00 98.50 97 GLU A O 1
ATOM 787 N N . ILE A 1 98 ? -6.054 1.339 16.576 1.00 98.44 98 ILE A N 1
ATOM 788 C CA . ILE A 1 98 ? -6.584 2.566 17.188 1.00 98.44 98 ILE A CA 1
ATOM 789 C C . ILE A 1 98 ? -8.099 2.449 17.387 1.00 98.44 98 ILE A C 1
ATOM 791 O O . ILE A 1 98 ? -8.615 2.711 18.476 1.00 98.44 98 ILE A O 1
ATOM 795 N N . GLN A 1 99 ? -8.827 2.004 16.360 1.00 98.06 99 GLN A N 1
ATOM 796 C CA . GLN A 1 99 ? -10.277 1.827 16.436 1.00 98.06 99 GLN A CA 1
ATOM 797 C C . GLN A 1 99 ? -10.679 0.778 17.478 1.00 98.06 99 GLN A C 1
ATOM 799 O O . GLN A 1 99 ? -11.664 0.977 18.191 1.00 98.06 99 GLN A O 1
ATOM 804 N N . ARG A 1 100 ? -9.944 -0.335 17.588 1.00 98.00 100 ARG A N 1
ATOM 805 C CA . ARG A 1 100 ? -10.178 -1.383 18.593 1.00 98.00 100 ARG A CA 1
ATOM 806 C C . ARG A 1 100 ? -10.048 -0.820 20.006 1.00 98.00 100 ARG A C 1
ATOM 808 O O . ARG A 1 100 ? -10.960 -0.995 20.818 1.00 98.00 100 ARG A O 1
ATOM 815 N N . ILE A 1 101 ? -8.958 -0.104 20.278 1.00 97.88 101 ILE A N 1
ATOM 816 C CA . ILE A 1 101 ? -8.705 0.534 21.576 1.00 97.88 101 ILE A CA 1
ATOM 817 C C . ILE A 1 101 ? -9.799 1.561 21.886 1.00 97.88 101 ILE A C 1
ATOM 819 O O . ILE A 1 101 ? -10.376 1.539 22.977 1.00 97.88 101 ILE A O 1
ATOM 823 N N . TYR A 1 102 ? -10.139 2.409 20.915 1.00 97.56 102 TYR A N 1
ATOM 824 C CA . TYR A 1 102 ? -11.139 3.460 21.079 1.00 97.56 102 TYR A CA 1
ATOM 825 C C . TYR A 1 102 ? -12.544 2.907 21.349 1.00 97.56 102 TYR A C 1
ATOM 827 O O . TYR A 1 102 ? -13.210 3.347 22.286 1.00 97.56 102 TYR A O 1
ATOM 835 N N . ARG A 1 103 ? -12.983 1.879 20.609 1.00 95.88 103 ARG A N 1
ATOM 836 C CA . ARG A 1 103 ? -14.256 1.182 20.878 1.00 95.88 103 ARG A CA 1
ATOM 837 C C . ARG A 1 103 ? -14.282 0.593 22.291 1.00 95.88 103 ARG A C 1
ATOM 839 O O . ARG A 1 103 ? -15.293 0.700 22.983 1.00 95.88 103 ARG A O 1
ATOM 846 N N . GLY A 1 104 ? -13.165 0.018 22.739 1.00 94.06 104 GLY A N 1
ATOM 847 C CA . GLY A 1 104 ? -13.018 -0.479 24.107 1.00 94.06 104 GLY A CA 1
ATOM 848 C C . GLY A 1 104 ? -13.131 0.628 25.159 1.00 94.06 104 GLY A C 1
ATOM 849 O O . GLY A 1 104 ? -13.808 0.444 26.170 1.00 94.06 104 GLY A O 1
ATOM 850 N N . HIS A 1 105 ? -12.504 1.782 24.923 1.00 92.88 105 HIS A N 1
ATOM 851 C CA . HIS A 1 105 ? -12.626 2.956 25.789 1.00 92.88 105 HIS A CA 1
ATOM 852 C C . HIS A 1 105 ? -14.079 3.447 25.872 1.00 92.88 105 HIS A C 1
ATOM 854 O O . HIS A 1 105 ? -14.621 3.530 26.972 1.00 92.88 105 HIS A O 1
ATOM 860 N N . LEU A 1 106 ? -14.737 3.668 24.728 1.00 93.94 106 LEU A N 1
ATOM 861 C CA . LEU A 1 106 ? -16.136 4.108 24.679 1.00 93.94 106 LEU A CA 1
ATOM 862 C C . LEU A 1 106 ? -17.074 3.161 25.434 1.00 93.94 106 LEU A C 1
ATOM 864 O O . LEU A 1 106 ? -17.935 3.617 26.183 1.00 93.94 106 LEU A O 1
ATOM 868 N N . SER A 1 107 ? -16.890 1.848 25.276 1.00 91.56 107 SER A N 1
ATOM 869 C CA . SER A 1 107 ? -17.694 0.849 25.985 1.00 91.56 107 SER A CA 1
ATOM 870 C C . SER A 1 107 ? -17.555 0.972 27.507 1.00 91.56 107 SER A C 1
ATOM 872 O O . SER A 1 107 ? -18.559 1.014 28.217 1.00 91.56 107 SER A O 1
ATOM 874 N N . ARG A 1 108 ? -16.324 1.108 28.018 1.00 86.94 108 ARG A N 1
ATOM 875 C CA . ARG A 1 108 ? -16.052 1.226 29.463 1.00 86.94 108 ARG A CA 1
ATOM 876 C C . ARG A 1 108 ? -16.556 2.532 30.074 1.00 86.94 108 ARG A C 1
ATOM 878 O O . ARG A 1 108 ? -16.943 2.540 31.237 1.00 86.94 108 ARG A O 1
ATOM 885 N N . VAL A 1 109 ? -16.552 3.620 29.307 1.00 86.50 109 VAL A N 1
ATOM 886 C CA . VAL A 1 109 ? -17.001 4.931 29.796 1.00 86.50 109 VAL A CA 1
ATOM 887 C C . VAL A 1 109 ? -18.523 5.062 29.727 1.00 86.50 109 VAL A C 1
ATOM 889 O O . VAL A 1 109 ? -19.138 5.509 30.692 1.00 86.50 109 VAL A O 1
ATOM 892 N N . HIS A 1 110 ? -19.144 4.660 28.615 1.00 84.81 110 HIS A N 1
ATOM 893 C CA . HIS A 1 110 ? -20.543 5.004 28.337 1.00 84.81 110 HIS A CA 1
ATOM 894 C C . HIS A 1 110 ? -21.537 3.848 28.477 1.00 84.81 110 HIS A C 1
ATOM 896 O O . HIS A 1 110 ? -22.711 4.103 28.726 1.00 84.81 110 HIS A O 1
ATOM 902 N N . ILE A 1 111 ? -21.109 2.592 28.311 1.00 83.56 111 ILE A N 1
ATOM 903 C CA . ILE A 1 111 ? -22.019 1.432 28.341 1.00 83.56 111 ILE A CA 1
ATOM 904 C C . ILE A 1 111 ? -21.877 0.675 29.661 1.00 83.56 111 ILE A C 1
ATOM 906 O O . ILE A 1 111 ? -22.859 0.442 30.359 1.00 83.56 111 ILE A O 1
ATOM 910 N N . HIS A 1 112 ? -20.652 0.297 30.020 1.00 78.69 112 HIS A N 1
ATOM 911 C CA . HIS A 1 112 ? -20.355 -0.542 31.176 1.00 78.69 112 HIS A CA 1
ATOM 912 C C . HIS A 1 112 ? -19.542 0.232 32.212 1.00 78.69 112 HIS A C 1
ATOM 914 O O . HIS A 1 112 ? -18.380 -0.080 32.471 1.00 78.69 112 HIS A O 1
ATOM 920 N N . SER A 1 113 ? -20.167 1.236 32.831 1.00 82.38 113 SER A N 1
ATOM 921 C CA . SER A 1 113 ? -19.562 1.921 33.975 1.00 82.38 113 SER A CA 1
ATOM 922 C C . SER A 1 113 ? -19.550 0.986 35.187 1.00 82.38 113 SER A C 1
ATOM 924 O O . SER A 1 113 ? -20.578 0.733 35.821 1.00 82.38 113 SER A O 1
ATOM 926 N N . PHE A 1 114 ? -18.366 0.456 35.506 1.00 81.69 114 PHE A N 1
ATOM 927 C CA . PHE A 1 114 ? -18.142 -0.397 36.677 1.00 81.69 114 PHE A CA 1
ATOM 928 C C . PHE A 1 114 ? -18.609 0.287 37.965 1.00 81.69 114 PHE A C 1
ATOM 930 O O . PHE A 1 114 ? -19.313 -0.322 38.769 1.00 81.69 114 PHE A O 1
ATOM 937 N N . TYR A 1 115 ? -18.267 1.567 38.132 1.00 84.75 115 TYR A N 1
ATOM 938 C CA . TYR A 1 115 ? -18.628 2.341 39.316 1.00 84.75 115 TYR A CA 1
ATOM 939 C C . TYR A 1 115 ? -20.139 2.546 39.427 1.00 84.75 115 TYR A C 1
ATOM 941 O O . TYR A 1 115 ? -20.691 2.342 40.506 1.00 84.75 115 TYR A O 1
ATOM 949 N N . ALA A 1 116 ? -20.824 2.849 38.317 1.00 87.06 116 ALA A N 1
ATOM 950 C CA . ALA A 1 116 ? -22.281 2.974 38.319 1.00 87.06 116 ALA A CA 1
ATOM 951 C C . ALA A 1 116 ? -22.960 1.643 38.678 1.00 87.06 116 ALA A C 1
ATOM 953 O O . ALA A 1 116 ? -23.871 1.609 39.504 1.00 87.06 116 ALA A O 1
ATOM 954 N N . ARG A 1 117 ? -22.479 0.524 38.118 1.00 88.19 117 ARG A N 1
ATOM 955 C CA . ARG A 1 117 ? -23.007 -0.810 38.438 1.00 88.19 117 ARG A CA 1
ATOM 956 C C . ARG A 1 117 ? -22.747 -1.197 39.895 1.00 88.19 117 ARG A C 1
ATOM 958 O O . ARG A 1 117 ? -23.634 -1.755 40.533 1.00 88.19 117 ARG A O 1
ATOM 965 N N . LYS A 1 118 ? -21.559 -0.899 40.426 1.00 91.88 118 LYS A N 1
ATOM 966 C CA . LYS A 1 118 ? -21.210 -1.155 41.829 1.00 9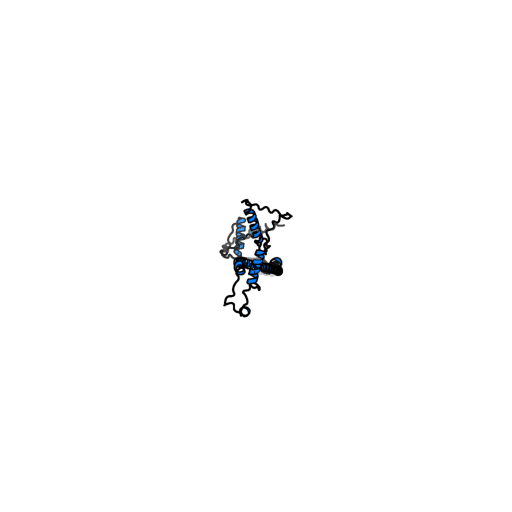1.88 118 LYS A CA 1
ATOM 967 C C . LYS A 1 118 ? -22.118 -0.366 42.774 1.00 91.88 118 LYS A C 1
ATOM 969 O O . LYS A 1 118 ? -22.674 -0.962 43.690 1.00 91.88 118 LYS A O 1
ATOM 974 N N . ALA A 1 119 ? -22.317 0.926 42.510 1.00 93.69 119 ALA A N 1
ATOM 975 C CA . ALA A 1 119 ? -23.211 1.773 43.296 1.00 93.69 119 ALA A CA 1
ATOM 976 C C . ALA A 1 119 ? -24.659 1.256 43.269 1.00 93.69 119 ALA A C 1
ATOM 978 O O . ALA A 1 119 ? -25.300 1.163 44.312 1.00 93.69 119 ALA A O 1
ATOM 979 N N . TYR A 1 120 ? -25.151 0.838 42.097 1.00 94.06 120 TYR A N 1
ATOM 980 C CA . TYR A 1 120 ? -26.477 0.231 41.971 1.00 94.06 120 TYR A CA 1
ATOM 981 C C . TYR A 1 120 ? -26.615 -1.051 42.804 1.00 94.06 120 TYR A C 1
ATOM 983 O O . TYR A 1 120 ? -27.566 -1.182 43.567 1.00 94.06 120 TYR A O 1
ATOM 991 N N . LEU A 1 121 ? -25.661 -1.984 42.702 1.00 96.25 121 LEU A N 1
ATOM 992 C CA . LEU A 1 121 ? -25.706 -3.235 43.467 1.00 96.25 121 LEU A CA 1
ATOM 993 C C . LEU A 1 121 ? -25.648 -2.990 44.979 1.00 96.25 121 LEU A C 1
ATOM 995 O O . LEU A 1 121 ? -26.363 -3.652 45.723 1.00 96.25 121 LEU A O 1
ATOM 999 N N . GLN A 1 122 ? -24.845 -2.023 45.429 1.00 96.69 122 GLN A N 1
ATOM 1000 C CA . GLN A 1 122 ? -24.802 -1.623 46.837 1.00 96.69 122 GLN A CA 1
ATOM 1001 C C . GLN A 1 122 ? -26.141 -1.041 47.306 1.00 96.69 122 GLN A C 1
ATOM 1003 O O . GLN A 1 122 ? -26.614 -1.400 48.380 1.00 96.69 122 GLN A O 1
ATOM 1008 N N . ALA A 1 123 ? -26.784 -0.201 46.491 1.00 97.00 123 ALA A N 1
ATOM 1009 C CA . ALA A 1 123 ? -28.105 0.339 46.802 1.00 97.00 123 ALA A CA 1
ATOM 1010 C C . ALA A 1 123 ? -29.181 -0.761 46.865 1.00 97.00 123 ALA A C 1
ATOM 1012 O O . ALA A 1 123 ? -30.015 -0.756 47.768 1.00 97.00 123 ALA A O 1
ATOM 1013 N N . VAL A 1 124 ? -29.143 -1.732 45.945 1.00 97.31 124 VAL A N 1
ATOM 1014 C CA . VAL A 1 124 ? -30.050 -2.891 45.959 1.00 97.31 124 VAL A CA 1
ATOM 1015 C C . VAL A 1 124 ? -29.827 -3.753 47.201 1.00 97.31 124 VAL A C 1
ATOM 1017 O O . VAL A 1 124 ? -30.804 -4.135 47.838 1.00 97.31 124 VAL A O 1
ATOM 1020 N N . ALA A 1 125 ? -28.572 -4.022 47.572 1.00 97.12 125 ALA A N 1
ATOM 1021 C CA . ALA A 1 125 ? -28.243 -4.777 48.781 1.00 97.12 125 ALA A CA 1
ATOM 1022 C C . ALA A 1 125 ? -28.765 -4.067 50.039 1.00 97.12 125 ALA A C 1
ATOM 1024 O O . ALA A 1 125 ? -29.536 -4.657 50.788 1.00 97.12 125 ALA A O 1
ATOM 1025 N N . SER A 1 126 ? -28.472 -2.769 50.190 1.00 96.69 126 SER A N 1
ATOM 1026 C CA . SER A 1 126 ? -28.996 -1.952 51.293 1.00 96.69 126 SER A CA 1
ATOM 1027 C C . SER A 1 126 ? -30.521 -2.005 51.364 1.00 96.69 126 SER A C 1
ATOM 1029 O O . SER A 1 126 ? -31.086 -2.169 52.442 1.00 96.69 126 SER A O 1
ATOM 1031 N N . ARG A 1 127 ? -31.202 -1.892 50.216 1.00 97.12 127 ARG A N 1
ATOM 1032 C CA . ARG A 1 127 ? -32.664 -1.931 50.180 1.00 97.12 127 ARG A CA 1
ATOM 1033 C C . ARG A 1 127 ? -33.215 -3.310 50.534 1.00 97.12 127 ARG A C 1
ATOM 1035 O O . ARG A 1 127 ? -34.250 -3.387 51.189 1.00 97.12 127 ARG A O 1
ATOM 1042 N N . SER A 1 128 ? -32.547 -4.376 50.103 1.00 97.31 128 SER A N 1
ATOM 1043 C CA . SER A 1 128 ? -32.898 -5.744 50.482 1.00 97.31 128 SER A CA 1
ATOM 1044 C C . SER A 1 128 ? -32.763 -5.942 51.987 1.00 97.31 128 SER A C 1
ATOM 1046 O O . SER A 1 128 ? -33.671 -6.49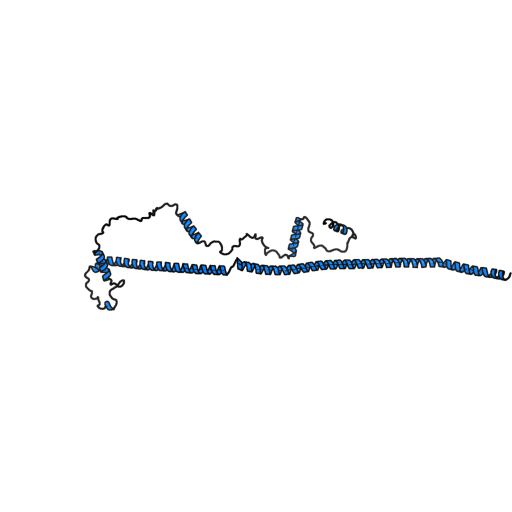3 52.600 1.00 97.31 128 SER A O 1
ATOM 1048 N N . ASP A 1 129 ? -31.680 -5.450 52.588 1.00 96.94 129 ASP A N 1
ATOM 1049 C CA . ASP A 1 129 ? -31.463 -5.543 54.032 1.00 96.94 129 ASP A CA 1
ATOM 1050 C C . ASP A 1 129 ? -32.541 -4.779 54.809 1.00 96.94 129 ASP A C 1
ATOM 1052 O O . ASP A 1 129 ? -33.036 -5.268 55.822 1.00 96.94 129 ASP A O 1
ATOM 1056 N N . ASP A 1 130 ? -32.958 -3.605 54.323 1.00 96.56 130 ASP A N 1
ATOM 1057 C CA . ASP A 1 130 ? -34.054 -2.840 54.928 1.00 96.56 130 ASP A CA 1
ATOM 1058 C C . ASP A 1 130 ? -35.389 -3.591 54.869 1.00 96.56 130 ASP A C 1
ATOM 1060 O O . ASP A 1 130 ? -36.124 -3.630 55.855 1.00 96.56 130 ASP A O 1
ATOM 1064 N N . VAL A 1 131 ? -35.704 -4.199 53.721 1.00 96.94 131 VAL A N 1
ATOM 1065 C CA . VAL A 1 131 ? -36.928 -4.993 53.544 1.00 96.94 131 VAL A CA 1
ATOM 1066 C C . VAL A 1 131 ? -36.895 -6.237 54.426 1.00 96.94 131 VAL A C 1
ATOM 1068 O O . VAL A 1 131 ? -37.890 -6.538 55.078 1.00 96.94 131 VAL A O 1
ATOM 1071 N N . ASN A 1 132 ? -35.757 -6.927 54.496 1.00 96.31 132 ASN A N 1
ATOM 1072 C CA . ASN A 1 132 ? -35.590 -8.097 55.353 1.00 96.31 132 ASN A CA 1
ATOM 1073 C C . ASN A 1 132 ? -35.779 -7.727 56.830 1.00 96.31 132 ASN A C 1
ATOM 1075 O O . ASN A 1 132 ? -36.587 -8.360 57.501 1.00 96.31 132 ASN A O 1
ATOM 1079 N N . ARG A 1 133 ? -35.160 -6.638 57.307 1.00 95.75 133 ARG A N 1
ATOM 1080 C CA . ARG A 1 133 ? -35.345 -6.137 58.683 1.00 95.75 133 ARG A CA 1
ATOM 1081 C C . ARG A 1 133 ? -36.797 -5.758 58.992 1.00 95.75 133 ARG A C 1
ATOM 1083 O O . ARG A 1 133 ? -37.298 -6.042 60.080 1.00 95.75 133 ARG A O 1
ATOM 1090 N N . ALA A 1 134 ? -37.494 -5.128 58.046 1.00 95.38 134 ALA A N 1
ATOM 1091 C CA . ALA A 1 134 ? -38.911 -4.798 58.201 1.00 95.38 134 ALA A CA 1
ATOM 1092 C C . ALA A 1 134 ? -39.795 -6.059 58.242 1.00 95.38 134 ALA A C 1
ATOM 1094 O O . ALA A 1 134 ? -40.709 -6.148 59.066 1.00 95.38 134 ALA A O 1
ATOM 1095 N N . ASN A 1 135 ? -39.498 -7.049 57.397 1.00 95.62 135 ASN A N 1
ATOM 1096 C CA . ASN A 1 135 ? -40.191 -8.336 57.384 1.00 95.62 135 ASN A CA 1
ATOM 1097 C C . ASN A 1 135 ? -39.961 -9.114 58.683 1.00 95.62 135 ASN A C 1
ATOM 1099 O O . ASN A 1 135 ? -40.921 -9.627 59.246 1.00 95.62 135 ASN A O 1
ATOM 1103 N N . GLU A 1 136 ? -38.724 -9.167 59.181 1.00 95.62 136 GLU A N 1
ATOM 1104 C CA . GLU A 1 136 ? -38.376 -9.802 60.458 1.00 95.62 136 GLU A CA 1
ATOM 1105 C C . GLU A 1 136 ? -39.128 -9.158 61.625 1.00 95.62 136 GLU A C 1
ATOM 1107 O O . GLU A 1 136 ? -39.713 -9.858 62.449 1.00 95.62 136 GLU A O 1
ATOM 1112 N N . SER A 1 137 ? -39.184 -7.824 61.653 1.00 94.75 137 SER A N 1
ATOM 1113 C CA . SER A 1 137 ? -39.908 -7.075 62.686 1.00 94.75 137 SER A CA 1
ATOM 1114 C C . SER A 1 137 ? -41.416 -7.354 62.629 1.00 94.75 137 SER A C 1
ATOM 1116 O O . SER A 1 137 ? -42.039 -7.649 63.646 1.00 94.75 137 SER A O 1
ATOM 1118 N N . THR A 1 138 ? -41.998 -7.358 61.426 1.00 95.12 138 THR A N 1
ATOM 1119 C CA . THR A 1 138 ? -43.422 -7.673 61.213 1.00 95.12 138 THR A CA 1
ATOM 1120 C C . THR A 1 138 ? -43.746 -9.119 61.599 1.00 95.12 138 THR A C 1
ATOM 1122 O O . THR A 1 138 ? -44.767 -9.377 62.234 1.00 95.12 138 THR A O 1
ATOM 1125 N N . LEU A 1 139 ? -42.878 -10.069 61.236 1.00 95.56 139 LEU A N 1
ATOM 1126 C CA . LEU A 1 139 ? -43.010 -11.477 61.607 1.00 95.56 139 LEU A CA 1
ATOM 1127 C C . LEU A 1 139 ? -42.979 -11.631 63.130 1.00 95.56 139 LEU A C 1
ATOM 1129 O O . LEU A 1 139 ? -43.815 -12.332 63.695 1.00 95.56 139 LEU A O 1
ATOM 1133 N N . HIS A 1 140 ? -42.044 -10.953 63.798 1.00 94.62 140 HIS A N 1
ATOM 1134 C CA . HIS A 1 140 ? -41.937 -10.980 65.250 1.00 94.62 140 HIS A CA 1
ATOM 1135 C C . HIS A 1 140 ? -43.212 -10.449 65.919 1.00 94.62 140 HIS A C 1
ATOM 1137 O O . HIS A 1 140 ? -43.773 -11.118 66.785 1.00 94.62 140 HIS A O 1
ATOM 1143 N N . GLU A 1 141 ? -43.737 -9.308 65.462 1.00 94.19 141 GLU A N 1
ATOM 1144 C CA . GLU A 1 141 ? -45.009 -8.769 65.958 1.00 94.19 141 GLU A CA 1
ATOM 1145 C C . GLU A 1 141 ? -46.184 -9.739 65.757 1.00 94.19 141 GLU A C 1
ATOM 1147 O O . GLU A 1 141 ? -47.048 -9.851 66.627 1.00 94.19 141 GLU A O 1
ATOM 1152 N N . GLN A 1 142 ? -46.238 -10.442 64.623 1.00 93.50 142 GLN A N 1
ATOM 1153 C CA . GLN A 1 142 ? -47.278 -11.437 64.345 1.00 93.50 142 GLN A CA 1
ATOM 1154 C C . GLN A 1 142 ? -47.168 -12.661 65.254 1.00 93.50 142 GLN A C 1
ATOM 1156 O O . GLN A 1 142 ? -48.189 -13.129 65.754 1.00 93.50 142 GLN A O 1
ATOM 1161 N N . LEU A 1 143 ? -45.953 -13.161 65.496 1.00 94.75 143 LEU A N 1
ATOM 1162 C CA . LEU A 1 143 ? -45.718 -14.291 66.396 1.00 94.75 143 LEU A CA 1
ATOM 1163 C C . LEU A 1 143 ? -46.117 -13.952 67.832 1.00 94.75 143 LEU A C 1
ATOM 1165 O O . LEU A 1 143 ? -46.829 -14.732 68.455 1.00 94.75 143 LEU A O 1
ATOM 1169 N N . VAL A 1 144 ? -45.743 -12.767 68.324 1.00 94.44 144 VAL A N 1
ATOM 1170 C CA . VAL A 1 144 ? -46.129 -12.295 69.663 1.00 94.44 144 VAL A CA 1
ATOM 1171 C C . VAL A 1 144 ? -47.650 -12.149 69.778 1.00 94.44 144 VAL A C 1
ATOM 1173 O O . VAL A 1 144 ? -48.243 -12.583 70.764 1.00 94.44 144 VAL A O 1
ATOM 1176 N N . LYS A 1 145 ? -48.318 -11.588 68.758 1.00 94.06 145 LYS A N 1
ATOM 1177 C CA . LYS A 1 145 ? -49.790 -11.503 68.725 1.00 94.06 145 LYS A CA 1
ATOM 1178 C C . LYS A 1 145 ? -50.438 -12.884 68.749 1.00 94.06 145 LYS A C 1
ATOM 1180 O O . LYS A 1 145 ? -51.342 -13.102 69.548 1.00 94.06 145 LYS A O 1
ATOM 1185 N N . LEU A 1 146 ? -49.952 -13.817 67.930 1.00 93.94 146 LEU A N 1
ATOM 1186 C CA . LEU A 1 146 ? -50.439 -15.196 67.905 1.00 93.94 146 LEU A CA 1
ATOM 1187 C C . LEU A 1 146 ? -50.228 -15.904 69.244 1.00 93.94 146 LEU A C 1
ATOM 1189 O O . LEU A 1 146 ? -51.133 -16.591 69.702 1.00 93.94 146 LEU A O 1
ATOM 1193 N N . GLU A 1 147 ? -49.076 -15.731 69.889 1.00 93.00 147 GLU A N 1
ATOM 1194 C CA . GLU A 1 147 ? -48.802 -16.313 71.205 1.00 93.00 147 GLU A CA 1
ATOM 1195 C C . GLU A 1 147 ? -49.764 -15.759 72.265 1.00 93.00 147 GLU A C 1
ATOM 1197 O O . GLU A 1 147 ? -50.356 -16.524 73.029 1.00 93.00 147 GLU A O 1
ATOM 1202 N N . HIS A 1 148 ? -50.012 -14.446 72.262 1.00 90.81 148 HIS A N 1
ATOM 1203 C CA . HIS A 1 148 ? -51.010 -13.831 73.137 1.00 90.81 148 HIS A CA 1
ATOM 1204 C C . HIS A 1 148 ? -52.433 -14.321 72.852 1.00 90.81 148 HIS A C 1
ATOM 1206 O O . HIS A 1 148 ? -53.169 -14.620 73.792 1.00 90.81 148 HIS A O 1
ATOM 1212 N N . GLU A 1 149 ? -52.829 -14.433 71.583 1.00 92.00 149 GLU A N 1
ATOM 1213 C CA . GLU A 1 149 ? -54.135 -14.964 71.183 1.00 92.00 149 GLU A CA 1
ATOM 1214 C C . GLU A 1 149 ? -54.294 -16.434 71.586 1.00 92.00 149 GLU A C 1
ATOM 1216 O O . GLU A 1 149 ? -55.341 -16.815 72.108 1.00 92.00 149 GLU A O 1
ATOM 1221 N N . GLN A 1 150 ? -53.254 -17.255 71.421 1.00 91.06 150 GLN A N 1
ATOM 1222 C CA . GLN A 1 150 ? -53.239 -18.653 71.855 1.00 91.06 150 GLN A CA 1
ATOM 1223 C C . GLN A 1 150 ? -53.310 -18.773 73.378 1.00 91.06 150 GLN A C 1
ATOM 1225 O O . GLN A 1 150 ? -54.095 -19.574 73.885 1.00 91.06 150 GLN A O 1
ATOM 1230 N N . ALA A 1 151 ? -52.558 -17.958 74.122 1.00 88.94 151 ALA A N 1
ATOM 1231 C CA . ALA A 1 151 ? -52.629 -17.918 75.580 1.00 88.94 151 ALA A CA 1
ATOM 1232 C C . ALA A 1 151 ? -54.017 -17.457 76.065 1.00 88.94 151 ALA A C 1
ATOM 1234 O O . ALA A 1 151 ? -54.587 -18.041 76.992 1.00 88.94 151 ALA A O 1
ATOM 1235 N N . ALA A 1 152 ? -54.613 -16.458 75.409 1.00 88.88 152 ALA A N 1
ATOM 1236 C CA . ALA A 1 152 ? -55.972 -15.998 75.685 1.00 88.88 152 ALA A CA 1
ATOM 1237 C C . ALA A 1 152 ? -57.021 -17.078 75.358 1.00 88.88 152 ALA A C 1
ATOM 1239 O O . ALA A 1 152 ? -57.938 -17.319 76.142 1.00 88.88 152 ALA A O 1
ATOM 1240 N N . ALA A 1 153 ? -56.869 -17.788 74.239 1.00 91.50 153 ALA A N 1
ATOM 1241 C CA . ALA A 1 153 ? -57.748 -18.889 73.860 1.00 91.50 153 ALA A CA 1
ATOM 1242 C C . ALA A 1 153 ? -57.624 -20.080 74.825 1.00 91.50 153 ALA A C 1
ATOM 1244 O O . ALA A 1 153 ? -58.640 -20.637 75.242 1.00 91.50 153 ALA A O 1
ATOM 1245 N N . ALA A 1 154 ? -56.405 -20.441 75.236 1.00 88.06 154 ALA A N 1
ATOM 1246 C CA . ALA A 1 154 ? -56.148 -21.506 76.201 1.00 88.06 154 ALA A CA 1
ATOM 1247 C C . ALA A 1 154 ? -56.725 -21.171 77.585 1.00 88.06 154 ALA A C 1
ATOM 1249 O O . ALA A 1 154 ? -57.389 -22.008 78.198 1.00 88.06 154 ALA A O 1
ATOM 1250 N N . THR A 1 155 ? -56.544 -19.932 78.055 1.00 85.31 155 THR A N 1
ATOM 1251 C CA . THR A 1 155 ? -57.126 -19.463 79.325 1.00 85.31 155 THR A CA 1
ATOM 1252 C C . THR A 1 155 ? -58.655 -19.408 79.262 1.00 85.31 155 THR A C 1
ATOM 1254 O O . THR A 1 155 ? -59.315 -19.838 80.208 1.00 85.31 155 THR A O 1
ATOM 1257 N N . ALA A 1 156 ? -59.245 -18.973 78.144 1.00 86.94 156 ALA A N 1
ATOM 1258 C CA . ALA A 1 156 ? -60.694 -18.998 77.938 1.00 86.94 156 ALA A CA 1
ATOM 1259 C C . ALA A 1 156 ? -61.258 -20.430 77.879 1.00 86.94 156 ALA A C 1
ATOM 1261 O O . ALA A 1 156 ? -62.287 -20.714 78.500 1.00 86.94 156 ALA A O 1
ATOM 1262 N N . ALA A 1 157 ? -60.580 -21.350 77.185 1.00 88.19 157 ALA A N 1
ATOM 1263 C CA . ALA A 1 157 ? -60.957 -22.762 77.128 1.00 88.19 157 ALA A CA 1
ATOM 1264 C C . ALA A 1 157 ? -60.889 -23.416 78.516 1.00 88.19 157 ALA A C 1
ATOM 1266 O O . ALA A 1 157 ? -61.844 -24.078 78.925 1.00 88.19 157 ALA A O 1
ATOM 1267 N N . PHE A 1 158 ? -59.815 -23.161 79.270 1.00 87.69 158 PHE A N 1
ATOM 1268 C CA . PHE A 1 158 ? -59.673 -23.597 80.659 1.00 87.69 158 PHE A CA 1
ATOM 1269 C C . PHE A 1 158 ? -60.784 -23.027 81.552 1.00 87.69 158 PHE A C 1
ATOM 1271 O O . PHE A 1 158 ? -61.413 -23.752 82.318 1.00 87.69 158 PHE A O 1
ATOM 1278 N N . ARG A 1 159 ? -61.113 -21.737 81.417 1.00 83.56 159 ARG A N 1
ATOM 1279 C CA . ARG A 1 159 ? -62.210 -21.125 82.180 1.00 83.56 159 ARG A CA 1
ATOM 1280 C C . ARG A 1 159 ? -63.555 -21.793 81.880 1.00 83.56 159 ARG A C 1
ATOM 1282 O O . ARG A 1 159 ? -64.330 -22.036 82.803 1.00 83.56 159 ARG A O 1
ATOM 1289 N N . LYS A 1 160 ? -63.822 -22.133 80.614 1.00 85.88 160 LYS A N 1
ATOM 1290 C CA . LYS A 1 160 ? -65.050 -22.826 80.192 1.00 85.88 160 LYS A CA 1
ATOM 1291 C C . LYS A 1 160 ? -65.161 -24.235 80.786 1.00 85.88 160 LYS A C 1
ATOM 1293 O O . LYS A 1 160 ? -66.246 -24.617 81.221 1.00 85.88 160 LYS A O 1
ATOM 1298 N N . THR A 1 161 ? -64.073 -25.007 80.826 1.00 86.19 161 THR A N 1
ATOM 1299 C CA . THR A 1 161 ? -64.090 -26.353 81.430 1.00 86.19 161 THR A CA 1
ATOM 1300 C C . THR A 1 161 ? -64.308 -26.284 82.942 1.00 86.19 161 THR A C 1
ATOM 1302 O O . THR A 1 161 ? -65.153 -27.008 83.467 1.00 86.19 161 THR A O 1
ATOM 1305 N N . ILE A 1 162 ? -63.633 -25.356 83.629 1.00 84.31 162 ILE A N 1
ATOM 1306 C CA . ILE A 1 162 ? -63.762 -25.129 85.079 1.00 84.31 162 ILE A CA 1
ATOM 1307 C C . ILE A 1 162 ? -65.185 -24.706 85.468 1.00 84.31 162 ILE A C 1
ATOM 1309 O O . ILE A 1 162 ? -65.724 -25.207 86.454 1.00 84.31 162 ILE A O 1
ATOM 1313 N N . GLN A 1 163 ? -65.845 -23.855 84.673 1.00 80.06 163 GLN A N 1
ATOM 1314 C CA . GLN A 1 163 ? -67.248 -23.473 84.897 1.00 80.06 163 GLN A CA 1
ATOM 1315 C C . GLN A 1 163 ? -68.201 -24.685 84.936 1.00 80.06 163 GLN A C 1
ATOM 1317 O O . GLN A 1 163 ? -69.132 -24.716 85.745 1.00 80.06 163 GLN A O 1
ATOM 1322 N N . GLY A 1 164 ? -67.956 -25.716 84.120 1.00 79.62 164 GLY A N 1
ATOM 1323 C CA . GLY A 1 164 ? -68.729 -26.967 84.148 1.00 79.62 164 GLY A CA 1
ATOM 1324 C C . GLY A 1 164 ? -68.504 -27.813 85.411 1.00 79.62 164 GLY A C 1
ATOM 1325 O O . GLY A 1 164 ? -69.360 -28.615 85.785 1.00 79.62 164 GLY A O 1
ATOM 1326 N N . MET A 1 165 ? -67.389 -27.602 86.114 1.00 80.19 165 MET A N 1
ATOM 1327 C CA . MET A 1 165 ? -66.971 -28.375 87.290 1.00 80.19 165 MET A CA 1
ATOM 1328 C C . MET A 1 165 ? -67.338 -27.715 88.632 1.00 80.19 165 MET A C 1
ATOM 1330 O O . MET A 1 165 ? -66.908 -28.179 89.685 1.00 80.19 165 MET A O 1
ATOM 1334 N N . HIS A 1 166 ? -68.167 -26.663 88.636 1.00 73.38 166 HIS A N 1
ATOM 1335 C CA . HIS A 1 166 ? -68.569 -25.935 89.853 1.00 73.38 166 HIS A CA 1
ATOM 1336 C C . HIS A 1 166 ? -69.233 -26.809 90.939 1.00 73.38 166 HIS A C 1
ATOM 1338 O O . HIS A 1 166 ? -69.225 -26.462 92.124 1.00 73.38 166 HIS A O 1
ATOM 1344 N N . HIS A 1 167 ? -69.798 -27.957 90.557 1.00 72.25 167 HIS A N 1
ATOM 1345 C CA . HIS A 1 167 ? -70.376 -28.928 91.483 1.00 72.25 167 HIS A CA 1
ATOM 1346 C C . HIS A 1 167 ? -69.322 -29.542 92.423 1.00 72.25 167 HIS A C 1
ATOM 1348 O O . HIS A 1 167 ? -69.644 -29.809 93.578 1.00 72.25 167 HIS A O 1
ATOM 1354 N N . LEU A 1 168 ? -68.057 -29.657 91.993 1.00 74.69 168 LEU A N 1
ATOM 1355 C CA . LEU A 1 168 ? -66.952 -30.165 92.821 1.00 74.69 168 LEU A CA 1
ATOM 1356 C C . LEU A 1 168 ? -66.616 -29.246 94.007 1.00 74.69 168 LEU A C 1
ATOM 1358 O O . LEU A 1 168 ? -66.063 -29.698 95.004 1.00 74.69 168 LEU A O 1
ATOM 1362 N N . VAL A 1 169 ? -66.975 -27.960 93.923 1.00 70.44 169 VAL A N 1
ATOM 1363 C CA . VAL A 1 169 ? -66.846 -26.992 95.029 1.00 70.44 169 VAL A CA 1
ATOM 1364 C C . VAL A 1 169 ? -68.055 -27.049 95.968 1.00 70.44 169 VAL A C 1
ATOM 1366 O O . VAL A 1 169 ? -67.958 -26.667 97.131 1.00 70.44 169 VAL A O 1
ATOM 1369 N N . SER A 1 170 ? -69.203 -27.512 95.467 1.00 62.91 170 SER A N 1
ATOM 1370 C CA . SER A 1 170 ? -70.482 -27.500 96.191 1.00 62.91 170 SER A CA 1
ATOM 1371 C C . SER A 1 170 ? -70.715 -28.758 97.035 1.00 62.91 170 SER A C 1
ATOM 1373 O O . SER A 1 170 ? -71.599 -28.766 97.888 1.00 62.91 170 SER A O 1
ATOM 1375 N N . THR A 1 171 ? -69.920 -29.810 96.840 1.00 62.50 171 THR A N 1
ATOM 1376 C CA . THR A 1 171 ? -69.927 -31.021 97.669 1.00 62.50 171 THR A CA 1
ATOM 1377 C C . THR A 1 171 ? -68.888 -30.920 98.784 1.00 62.50 171 THR A C 1
ATOM 1379 O O . THR A 1 171 ? -67.708 -30.698 98.516 1.00 62.50 171 THR A O 1
ATOM 1382 N N . HIS A 1 172 ? -69.304 -31.120 100.038 1.00 60.75 172 HIS A N 1
ATOM 1383 C CA . HIS A 1 172 ? -68.395 -31.232 101.181 1.00 60.75 172 HIS A CA 1
ATOM 1384 C C . HIS A 1 172 ? -67.546 -32.509 101.044 1.00 60.75 172 HIS A C 1
ATOM 1386 O O . HIS A 1 172 ? -67.966 -33.598 101.434 1.00 60.75 172 HIS A O 1
ATOM 1392 N N . SER A 1 173 ? -66.368 -32.387 100.432 1.00 61.25 173 SER A N 1
ATOM 1393 C CA . SER A 1 173 ? -65.439 -33.501 100.233 1.00 61.25 173 SER A CA 1
ATOM 1394 C C . SER A 1 173 ? -64.807 -33.917 101.567 1.00 61.25 173 SER A C 1
ATOM 1396 O O . SER A 1 173 ? -64.146 -33.113 102.224 1.00 61.25 173 SER A O 1
ATOM 1398 N N . CYS A 1 174 ? -65.020 -35.169 101.981 1.00 62.47 174 CYS A N 1
ATOM 1399 C CA . CYS A 1 174 ? -64.269 -35.794 103.069 1.00 62.47 174 CYS A CA 1
ATOM 1400 C C . CYS A 1 174 ? -62.883 -36.183 102.534 1.00 62.47 174 CYS A C 1
ATOM 1402 O O . CYS A 1 174 ? -62.788 -36.827 101.488 1.00 62.47 174 CYS A O 1
ATOM 1404 N N . ALA A 1 175 ? -61.809 -35.784 103.220 1.00 61.00 175 ALA A N 1
ATOM 1405 C CA . ALA A 1 175 ? -60.453 -36.128 102.808 1.00 61.00 175 ALA A CA 1
ATOM 1406 C C . ALA A 1 175 ? -60.282 -37.657 102.796 1.00 61.00 175 ALA A C 1
ATOM 1408 O O . ALA A 1 175 ? -60.367 -38.308 103.835 1.00 61.00 175 ALA A O 1
ATOM 1409 N N . GLY A 1 176 ? -60.057 -38.231 101.613 1.00 65.06 176 GLY A N 1
ATOM 1410 C CA . GLY A 1 176 ? -59.778 -39.659 101.480 1.00 65.06 176 GLY A CA 1
ATOM 1411 C C . GLY A 1 176 ? -58.455 -40.047 102.148 1.00 65.06 176 GLY A C 1
ATOM 1412 O O . GLY A 1 176 ? -57.545 -39.228 102.273 1.00 65.06 176 GLY A O 1
ATOM 1413 N N . ILE A 1 177 ? -5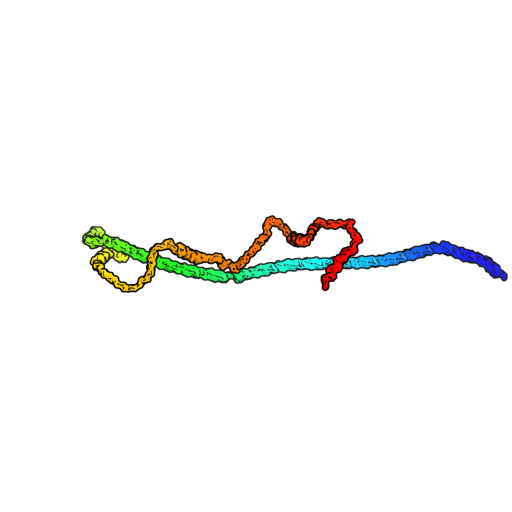8.323 -41.325 102.513 1.00 63.47 177 ILE A N 1
ATOM 1414 C CA . ILE A 1 177 ? -57.149 -41.922 103.188 1.00 63.47 177 ILE A CA 1
ATOM 1415 C C . ILE A 1 177 ? -55.835 -41.700 102.403 1.00 63.47 177 ILE A C 1
ATOM 1417 O O . ILE A 1 177 ? -54.750 -41.715 102.975 1.00 63.47 177 ILE A O 1
ATOM 1421 N N . TYR A 1 178 ? -55.924 -41.424 101.099 1.00 60.91 178 TYR A N 1
ATOM 1422 C CA . TYR A 1 178 ? -54.784 -41.162 100.216 1.00 60.91 178 TYR A CA 1
ATOM 1423 C C . TYR A 1 178 ? -54.301 -39.699 100.187 1.00 60.91 178 TYR A C 1
ATOM 1425 O O . TYR A 1 178 ? -53.436 -39.359 99.380 1.00 60.91 178 TYR A O 1
ATOM 1433 N N . ASN A 1 179 ? -54.815 -38.817 101.050 1.00 63.97 179 ASN A N 1
ATOM 1434 C CA . ASN A 1 179 ? -54.344 -37.434 101.134 1.00 63.97 179 ASN A CA 1
ATOM 1435 C C . ASN A 1 179 ? -53.028 -37.364 101.935 1.00 63.97 179 ASN A C 1
ATOM 1437 O O . ASN A 1 179 ? -53.018 -37.154 103.146 1.00 63.97 179 ASN A O 1
ATOM 1441 N N . SER A 1 180 ? -51.907 -37.625 101.257 1.00 65.50 180 SER A N 1
ATOM 1442 C CA . SER A 1 180 ? -50.585 -37.712 101.887 1.00 65.50 180 SER A CA 1
ATOM 1443 C C . SER A 1 180 ? -50.116 -36.352 102.444 1.00 65.50 180 SER A C 1
ATOM 1445 O O . SER A 1 180 ? -50.126 -35.356 101.706 1.00 65.50 180 SER A O 1
ATOM 1447 N N . PRO A 1 181 ? -49.613 -36.291 103.697 1.00 67.19 181 PRO A N 1
ATOM 1448 C CA . PRO A 1 181 ? -49.029 -35.075 104.278 1.00 67.19 181 PRO A CA 1
ATOM 1449 C C . PRO A 1 181 ? -47.759 -34.606 103.543 1.00 67.19 181 PRO A C 1
ATOM 1451 O O . PRO A 1 181 ? -47.337 -33.466 103.710 1.00 67.19 181 PRO A O 1
ATOM 1454 N N . PHE A 1 182 ? -47.178 -35.448 102.681 1.00 64.31 182 PHE A N 1
ATOM 1455 C CA . PHE A 1 182 ? -46.009 -35.123 101.858 1.00 64.31 182 PHE A CA 1
ATOM 1456 C C . PHE A 1 182 ? -46.357 -34.494 100.499 1.00 64.31 182 PHE A C 1
ATOM 1458 O O . PHE A 1 182 ? -45.455 -34.187 99.719 1.00 64.31 182 PHE A O 1
ATOM 1465 N N . SER A 1 183 ? -47.640 -34.257 100.202 1.00 63.59 183 SER A N 1
ATOM 1466 C CA . SER A 1 183 ? -48.071 -33.614 98.947 1.00 63.59 183 SER A CA 1
ATOM 1467 C C . SER A 1 183 ? -47.441 -32.229 98.730 1.00 63.59 183 SER A C 1
ATOM 1469 O O . SER A 1 183 ? -47.141 -31.860 97.597 1.00 63.59 183 SER A O 1
ATOM 1471 N N . ALA A 1 184 ? -47.139 -31.494 99.804 1.00 61.75 184 ALA A N 1
ATOM 1472 C CA . ALA A 1 184 ? -46.435 -30.212 99.734 1.00 61.75 184 ALA A CA 1
ATOM 1473 C C . ALA A 1 184 ? -44.948 -30.335 99.334 1.00 61.75 184 ALA A C 1
ATOM 1475 O O . ALA A 1 184 ? -44.389 -29.382 98.804 1.00 61.75 184 ALA A O 1
ATOM 1476 N N . VAL A 1 185 ? -44.318 -31.495 99.563 1.00 62.94 185 VAL A N 1
ATOM 1477 C CA . VAL A 1 185 ? -42.875 -31.727 99.348 1.00 62.94 185 VAL A CA 1
ATOM 1478 C C . VAL A 1 185 ? -42.589 -32.342 97.971 1.00 62.94 185 VAL A C 1
ATOM 1480 O O . VAL A 1 185 ? -41.524 -32.113 97.411 1.00 62.94 185 VAL A O 1
ATOM 1483 N N . VAL A 1 186 ? -43.538 -33.099 97.405 1.00 63.47 186 VAL A N 1
ATOM 1484 C CA . VAL A 1 186 ? -43.330 -33.891 96.172 1.00 63.47 186 VAL A CA 1
ATOM 1485 C C . VAL A 1 186 ? -43.908 -33.230 94.908 1.00 63.47 186 VAL A C 1
ATOM 1487 O O . VAL A 1 186 ? -43.587 -33.644 93.799 1.00 63.47 186 VAL A O 1
ATOM 1490 N N . GLY A 1 187 ? -44.706 -32.165 95.027 1.00 65.44 187 GLY A N 1
ATOM 1491 C CA . GLY A 1 187 ? -45.231 -31.483 93.832 1.00 65.44 187 GLY A CA 1
ATOM 1492 C C . GLY A 1 187 ? -46.325 -30.441 94.045 1.00 65.44 187 GLY A C 1
ATOM 1493 O O . GLY A 1 187 ? -46.783 -29.855 93.069 1.00 65.44 187 GLY A O 1
ATOM 1494 N N . GLY A 1 188 ? -46.737 -30.175 95.288 1.00 67.88 188 GLY A N 1
ATOM 1495 C CA . GLY A 1 188 ? -47.787 -29.203 95.588 1.00 67.88 188 GLY A CA 1
ATOM 1496 C C . GLY A 1 188 ? -49.165 -29.619 95.057 1.00 67.88 188 GLY A C 1
ATOM 1497 O O . GLY A 1 188 ? -49.343 -30.661 94.429 1.00 67.88 188 GLY A O 1
ATOM 1498 N N . LYS A 1 189 ? -50.182 -28.798 95.334 1.00 68.00 189 LYS A N 1
ATOM 1499 C CA . LYS A 1 189 ? -51.512 -28.961 94.727 1.00 68.00 189 LYS A CA 1
ATOM 1500 C C . LYS A 1 189 ? -51.420 -28.667 93.225 1.00 68.00 189 LYS A C 1
ATOM 1502 O O . LYS A 1 189 ? -50.647 -27.774 92.854 1.00 68.00 189 LYS A O 1
ATOM 1507 N N . PRO A 1 190 ? -52.197 -29.355 92.363 1.00 74.75 190 PRO A N 1
ATOM 1508 C CA . PRO A 1 190 ? -52.182 -29.087 90.929 1.00 74.75 190 PRO A CA 1
ATOM 1509 C C . PRO A 1 190 ? -52.443 -27.597 90.696 1.00 74.75 190 PRO A C 1
ATOM 1511 O O . PRO A 1 190 ? -53.474 -27.062 91.100 1.00 74.75 190 PRO A O 1
ATOM 1514 N N . SER A 1 191 ? -51.463 -26.916 90.107 1.00 78.81 191 SER A N 1
ATOM 1515 C CA . SER A 1 191 ? -51.465 -25.464 89.944 1.00 78.81 191 SER A CA 1
ATOM 1516 C C . SER A 1 191 ? -51.416 -25.114 88.465 1.00 78.81 191 SER A C 1
ATOM 1518 O O . SER A 1 191 ? -50.611 -25.662 87.715 1.00 78.81 191 SER A O 1
ATOM 1520 N N . VAL A 1 192 ? -52.274 -24.187 88.046 1.00 76.31 192 VAL A N 1
ATOM 1521 C CA . VAL A 1 192 ? -52.326 -23.671 86.673 1.00 76.31 192 VAL A CA 1
ATOM 1522 C C . VAL A 1 192 ? -51.972 -22.190 86.732 1.00 76.31 192 VAL A C 1
ATOM 1524 O O . VAL A 1 192 ? -52.596 -21.433 87.478 1.00 76.31 192 VAL A O 1
ATOM 1527 N N . ALA A 1 193 ? -50.937 -21.790 85.985 1.00 72.19 193 ALA A N 1
ATOM 1528 C CA . ALA A 1 193 ? -50.367 -20.437 86.004 1.00 72.19 193 ALA A CA 1
ATOM 1529 C C . ALA A 1 193 ? -49.962 -19.946 87.416 1.00 72.19 193 ALA A C 1
ATOM 1531 O O . ALA A 1 193 ? -50.199 -18.796 87.779 1.00 72.19 193 ALA A O 1
ATOM 1532 N N . GLY A 1 194 ? -49.380 -20.831 88.237 1.00 75.06 194 GLY A N 1
ATOM 1533 C CA . GLY A 1 194 ? -48.864 -20.490 89.573 1.00 75.06 194 GLY A CA 1
ATOM 1534 C C . GLY A 1 194 ? -49.923 -20.288 90.665 1.00 75.06 194 GLY A C 1
ATOM 1535 O O . GLY A 1 194 ? -49.561 -19.983 91.798 1.00 75.06 194 GLY A O 1
ATOM 1536 N N . ARG A 1 195 ? -51.214 -20.480 90.358 1.00 78.88 195 ARG A N 1
ATOM 1537 C CA . ARG A 1 195 ? -52.312 -20.506 91.340 1.00 78.88 195 ARG A CA 1
ATOM 1538 C C . ARG A 1 195 ? -52.873 -21.927 91.480 1.00 78.88 195 ARG A C 1
ATOM 1540 O O . ARG A 1 195 ? -52.975 -22.623 90.462 1.00 78.88 195 ARG A O 1
ATOM 1547 N N . PRO A 1 196 ? -53.246 -22.365 92.695 1.00 81.75 196 PRO A N 1
ATOM 1548 C CA . PRO A 1 196 ? -53.809 -23.694 92.904 1.00 81.75 196 PRO A CA 1
ATOM 1549 C C . PRO A 1 196 ? -55.178 -23.810 92.213 1.00 81.75 196 PRO A C 1
ATOM 1551 O O . PRO A 1 196 ? -55.945 -22.845 92.142 1.00 81.75 196 PRO A O 1
ATOM 1554 N N . LEU A 1 197 ? -55.484 -24.987 91.663 1.00 78.19 197 LEU A N 1
ATOM 1555 C CA . L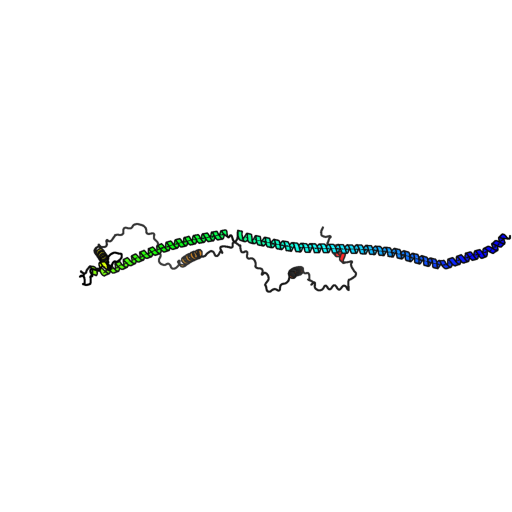EU A 1 197 ? -56.705 -25.252 90.890 1.00 78.19 197 LEU A CA 1
ATOM 1556 C C . LEU A 1 197 ? -57.991 -24.923 91.668 1.00 78.19 197 LEU A C 1
ATOM 1558 O O . LEU A 1 197 ? -58.990 -24.489 91.092 1.00 78.19 197 LEU A O 1
ATOM 1562 N N . GLU A 1 198 ? -57.959 -25.101 92.985 1.00 76.88 198 GLU A N 1
ATOM 1563 C CA . GLU A 1 198 ? -59.071 -24.846 93.893 1.00 76.88 198 GLU A CA 1
ATOM 1564 C C . GLU A 1 198 ? -59.468 -23.365 93.940 1.00 76.88 198 GLU A C 1
ATOM 1566 O O . GLU A 1 198 ? -60.653 -23.056 94.081 1.00 76.88 198 GLU A O 1
ATOM 1571 N N . ASP A 1 199 ? -58.509 -22.451 93.782 1.00 78.38 199 ASP A N 1
ATOM 1572 C CA . ASP A 1 199 ? -58.783 -21.013 93.775 1.00 78.38 199 ASP A CA 1
ATOM 1573 C C . ASP A 1 199 ? -59.476 -20.599 92.471 1.00 78.38 199 ASP A C 1
ATOM 1575 O O . ASP A 1 199 ? -60.486 -19.896 92.518 1.00 78.38 199 ASP A O 1
ATOM 1579 N N . HIS A 1 200 ? -59.048 -21.145 91.325 1.00 79.38 200 HIS A N 1
ATOM 1580 C CA . HIS A 1 200 ? -59.725 -20.954 90.030 1.00 79.38 200 HIS A CA 1
ATOM 1581 C C . HIS A 1 200 ? -61.183 -21.453 90.056 1.00 79.38 200 HIS A C 1
ATOM 1583 O O . HIS A 1 200 ? -62.098 -20.813 89.527 1.00 79.38 200 HIS A O 1
ATOM 1589 N N . LEU A 1 201 ? -61.432 -22.585 90.721 1.00 77.56 201 LEU A N 1
ATOM 1590 C CA . LEU A 1 201 ? -62.776 -23.139 90.922 1.00 77.56 201 LEU A CA 1
ATOM 1591 C C . LEU A 1 201 ? -63.639 -22.262 91.856 1.00 77.56 201 LEU A C 1
ATOM 1593 O O . LEU A 1 201 ? -64.839 -22.089 91.637 1.00 77.56 201 LEU A O 1
ATOM 1597 N N . ARG A 1 202 ? -63.050 -21.663 92.895 1.00 74.88 202 ARG A N 1
ATOM 1598 C CA . ARG A 1 202 ? -63.764 -20.762 93.820 1.00 74.88 202 ARG A CA 1
ATOM 1599 C C . ARG A 1 202 ? -64.064 -19.399 93.201 1.00 74.88 202 ARG A C 1
ATOM 1601 O O . ARG A 1 202 ? -65.146 -18.864 93.424 1.00 74.88 202 ARG A O 1
ATOM 1608 N N . GLU A 1 203 ? -63.145 -18.839 92.424 1.00 76.94 203 GLU A N 1
ATOM 1609 C CA . GLU A 1 203 ? -63.332 -17.558 91.730 1.00 76.94 203 GLU A CA 1
ATOM 1610 C C . GLU A 1 203 ? -64.456 -17.646 90.690 1.00 76.94 203 GLU A C 1
ATOM 1612 O O . GLU A 1 203 ? -65.369 -16.823 90.693 1.00 76.94 203 GLU A O 1
ATOM 1617 N N . THR A 1 204 ? -64.487 -18.709 89.883 1.00 73.81 204 THR A N 1
ATOM 1618 C CA . THR A 1 204 ? -65.549 -18.910 88.881 1.00 73.81 204 THR A CA 1
ATOM 1619 C C . THR A 1 204 ? -66.946 -19.074 89.494 1.00 73.81 204 THR A C 1
ATOM 1621 O O . THR A 1 204 ? -67.922 -18.579 88.930 1.00 73.81 204 THR A O 1
ATOM 1624 N N . THR A 1 205 ? -67.069 -19.711 90.667 1.00 65.38 205 THR A N 1
ATOM 1625 C CA . THR A 1 205 ? -68.356 -19.804 91.389 1.00 65.38 205 THR A CA 1
ATOM 1626 C C . THR A 1 205 ? -68.774 -18.498 92.064 1.00 65.38 205 THR A C 1
ATOM 1628 O O . THR A 1 205 ? -69.973 -18.215 92.141 1.00 65.38 205 THR A O 1
ATOM 1631 N N . LYS A 1 206 ? -67.818 -17.680 92.525 1.00 64.75 206 LYS A N 1
ATOM 1632 C CA . LYS A 1 206 ? -68.082 -16.324 93.032 1.00 64.75 206 LYS A CA 1
ATOM 1633 C C . LYS A 1 206 ? -68.564 -15.397 91.918 1.00 64.75 206 LYS A C 1
ATOM 1635 O O . LYS A 1 206 ? -69.580 -14.733 92.108 1.00 64.75 206 LYS A O 1
ATOM 1640 N N . ASP A 1 207 ? -67.919 -15.428 90.752 1.00 62.22 207 ASP A N 1
ATOM 1641 C CA . ASP A 1 207 ? -68.345 -14.668 89.570 1.00 62.22 207 ASP A CA 1
ATOM 1642 C C . ASP A 1 207 ? -69.763 -15.068 89.120 1.00 62.22 207 ASP A C 1
ATOM 1644 O O . ASP A 1 207 ? -70.566 -14.211 88.757 1.00 62.22 207 ASP A O 1
ATOM 1648 N N . ALA A 1 208 ? -70.114 -16.358 89.210 1.00 58.41 208 ALA A N 1
ATOM 1649 C CA . ALA A 1 208 ? -71.457 -16.852 88.888 1.00 58.41 208 ALA A CA 1
ATOM 1650 C C . ALA A 1 208 ? -72.538 -16.414 89.901 1.00 58.41 208 ALA A C 1
ATOM 1652 O O . ALA A 1 208 ? -73.682 -16.186 89.512 1.00 58.41 208 ALA A O 1
ATOM 1653 N N . LYS A 1 209 ? -72.198 -16.275 91.192 1.00 54.62 209 LYS A N 1
ATOM 1654 C CA . LYS A 1 209 ? -73.120 -15.810 92.253 1.00 54.62 209 LYS A CA 1
ATOM 1655 C C . LYS A 1 209 ? -73.203 -14.280 92.364 1.00 54.62 209 LYS A C 1
ATOM 1657 O O . LYS A 1 209 ? -74.168 -13.772 92.927 1.00 54.62 209 LYS A O 1
ATOM 1662 N N . GLY A 1 210 ? -72.221 -13.556 91.824 1.00 49.03 210 GLY A N 1
ATOM 1663 C CA . GLY A 1 210 ? -72.175 -12.091 91.760 1.00 49.03 210 GLY A CA 1
ATOM 1664 C C . GLY A 1 210 ? -72.828 -11.479 90.516 1.00 49.03 210 GLY A C 1
ATOM 1665 O O . GLY A 1 210 ? -72.845 -10.254 90.392 1.00 49.03 210 GLY A O 1
ATOM 1666 N N . ALA A 1 211 ? -73.378 -12.292 89.605 1.00 48.59 211 ALA A N 1
ATOM 1667 C CA . ALA A 1 211 ? -74.098 -11.823 88.424 1.00 48.59 211 ALA A CA 1
ATOM 1668 C C . ALA A 1 211 ? -75.444 -11.180 88.815 1.00 48.59 211 ALA A C 1
ATOM 1670 O O . ALA A 1 211 ? -76.517 -11.781 88.742 1.00 48.59 211 ALA A O 1
ATOM 1671 N N . HIS A 1 212 ? -75.368 -9.923 89.254 1.00 44.47 212 HIS A N 1
ATOM 1672 C CA . HIS A 1 212 ? -76.481 -8.988 89.304 1.00 44.47 212 HIS A CA 1
ATOM 1673 C C . HIS A 1 212 ? -77.231 -8.988 87.961 1.00 44.47 212 HIS A C 1
ATOM 1675 O O . HIS A 1 212 ? -76.618 -9.023 86.894 1.00 44.47 212 HIS A O 1
ATOM 1681 N N . LYS A 1 213 ? -78.570 -8.940 88.047 1.00 42.12 213 LYS A N 1
ATOM 1682 C CA . LYS A 1 213 ? -79.530 -8.806 86.935 1.00 42.12 213 LYS A CA 1
ATOM 1683 C C . LYS A 1 213 ? -78.968 -7.939 85.795 1.00 42.12 213 LYS A C 1
ATOM 1685 O O . LYS A 1 213 ? -78.439 -6.866 86.094 1.00 42.12 213 LYS A O 1
ATOM 1690 N N . PRO A 1 214 ? -79.144 -8.323 84.515 1.00 42.56 214 PRO A N 1
ATOM 1691 C CA . PRO A 1 214 ? -78.720 -7.484 83.405 1.00 42.56 214 PRO A CA 1
ATOM 1692 C C . PRO A 1 214 ? -79.459 -6.147 83.499 1.00 42.56 214 PRO A C 1
ATOM 1694 O O . PRO A 1 214 ? -80.680 -6.075 83.351 1.00 42.56 214 PRO A O 1
ATOM 1697 N N . VAL A 1 215 ? -78.715 -5.080 83.786 1.00 47.56 215 VAL A N 1
ATOM 1698 C CA . VAL A 1 215 ? -79.206 -3.721 83.597 1.00 47.56 215 VAL A CA 1
ATOM 1699 C C . VAL A 1 215 ? -79.353 -3.547 82.095 1.00 47.56 215 VAL A C 1
ATOM 1701 O O . VAL A 1 215 ? -78.370 -3.528 81.357 1.00 47.56 215 VAL A O 1
ATOM 1704 N N . ILE A 1 216 ? -80.604 -3.454 81.649 1.00 48.47 216 ILE A N 1
ATOM 1705 C CA . ILE A 1 216 ? -80.965 -2.975 80.320 1.00 48.47 216 ILE A CA 1
ATOM 1706 C C . ILE A 1 216 ? -80.418 -1.548 80.222 1.00 48.47 216 ILE A C 1
ATOM 1708 O O . ILE A 1 216 ? -81.041 -0.596 80.694 1.00 48.47 216 ILE A O 1
ATOM 1712 N N . GLN A 1 217 ? -79.221 -1.393 79.659 1.00 51.75 217 GLN A N 1
ATOM 1713 C CA . GLN A 1 217 ? -78.714 -0.082 79.295 1.00 51.75 217 GLN A CA 1
ATOM 1714 C C . GLN A 1 217 ? -79.465 0.376 78.048 1.00 51.75 217 GLN A C 1
ATOM 1716 O O . GLN A 1 217 ? -79.306 -0.168 76.956 1.00 51.75 217 GLN A O 1
ATOM 1721 N N . ARG A 1 218 ? -80.325 1.380 78.238 1.00 43.78 218 ARG A N 1
ATOM 1722 C CA . ARG A 1 218 ? -80.864 2.192 77.149 1.00 43.78 218 ARG A CA 1
ATOM 1723 C C . ARG A 1 218 ? -79.689 2.791 76.380 1.00 43.78 218 ARG A C 1
ATOM 1725 O O . ARG A 1 218 ? -78.905 3.548 76.943 1.00 43.78 218 ARG A O 1
ATOM 1732 N N . SER A 1 219 ? -79.602 2.466 75.096 1.00 46.66 219 SER A N 1
ATOM 1733 C CA . SER A 1 219 ? -78.688 3.105 74.159 1.00 46.66 219 SER A CA 1
ATOM 1734 C C . SER A 1 219 ? -79.030 4.592 74.039 1.00 46.66 219 SER A C 1
ATOM 1736 O O . SER A 1 219 ? -80.064 4.953 73.471 1.00 46.66 219 SER A O 1
ATOM 1738 N N . THR A 1 220 ? -78.162 5.460 74.545 1.00 46.16 220 THR A N 1
ATOM 1739 C CA . THR A 1 220 ? -78.104 6.859 74.120 1.00 46.16 220 THR A CA 1
ATOM 1740 C C . THR A 1 220 ? -77.006 6.981 73.076 1.00 46.16 220 THR A C 1
ATOM 1742 O O . THR A 1 220 ? -75.830 6.777 73.366 1.00 46.16 220 THR A O 1
ATOM 1745 N N . ASN A 1 221 ? -77.425 7.268 71.847 1.00 52.03 221 ASN A N 1
ATOM 1746 C CA . ASN A 1 221 ? -76.573 7.511 70.692 1.00 52.03 221 ASN A CA 1
ATOM 1747 C C . ASN A 1 221 ? -75.534 8.608 70.968 1.00 52.03 221 ASN A C 1
ATOM 1749 O O . ASN A 1 221 ? -75.912 9.697 71.398 1.00 52.03 221 ASN A O 1
ATOM 1753 N N . SER A 1 222 ? -74.278 8.396 70.564 1.00 41.94 222 SER A N 1
ATOM 1754 C CA . SER A 1 222 ? -73.469 9.481 70.005 1.00 41.94 222 SER A CA 1
ATOM 1755 C C . SER A 1 222 ? -72.410 8.954 69.016 1.00 41.94 222 SER A C 1
ATOM 1757 O O . SER A 1 222 ? -71.584 8.108 69.327 1.00 41.94 222 SER A O 1
ATOM 1759 N N . LEU A 1 223 ? -72.540 9.448 67.779 1.00 43.59 223 LEU A N 1
ATOM 1760 C CA . LEU A 1 223 ? -71.486 9.880 66.851 1.00 43.59 223 LEU A CA 1
ATOM 1761 C C . LEU A 1 223 ? -70.378 8.891 66.439 1.00 43.59 223 LEU A C 1
ATOM 1763 O O . LEU A 1 223 ? -69.480 8.561 67.201 1.00 43.59 223 LEU A O 1
ATOM 1767 N N . GLY A 1 224 ? -70.374 8.567 65.137 1.00 39.97 224 GLY A N 1
ATOM 1768 C CA . GLY A 1 224 ? -69.176 8.076 64.446 1.00 39.97 224 GLY A CA 1
ATOM 1769 C C . GLY A 1 224 ? -69.365 6.950 63.431 1.00 39.97 224 GLY A C 1
ATOM 1770 O O . GLY A 1 224 ? -68.386 6.319 63.055 1.00 39.97 224 GLY A O 1
ATOM 1771 N N . SER A 1 225 ? -70.589 6.659 62.980 1.00 38.94 225 SER A N 1
ATOM 1772 C CA . SER A 1 225 ? -70.808 5.696 61.894 1.00 38.94 225 SER A CA 1
ATOM 1773 C C . SER A 1 225 ? -70.509 6.347 60.542 1.00 38.94 225 SER A C 1
ATOM 1775 O O . SER A 1 225 ? -71.368 6.983 59.927 1.00 38.94 225 SER A O 1
ATOM 1777 N N . THR A 1 226 ? -69.280 6.174 60.060 1.00 44.16 226 THR A N 1
ATOM 1778 C CA . THR A 1 226 ? -68.992 6.273 58.630 1.00 44.16 226 THR A CA 1
ATOM 1779 C C . THR A 1 226 ? -69.771 5.152 57.951 1.00 44.16 226 THR A C 1
ATOM 1781 O O . THR A 1 226 ? -69.401 3.981 58.034 1.00 44.16 226 THR A O 1
ATOM 1784 N N . LYS A 1 227 ? -70.898 5.511 57.328 1.00 41.50 227 LYS A N 1
ATOM 1785 C CA . LYS A 1 227 ? -71.690 4.638 56.458 1.00 41.50 227 LYS A CA 1
ATOM 1786 C C . LYS A 1 227 ? -70.799 4.100 55.333 1.00 41.50 227 LYS A C 1
ATOM 1788 O O . LYS A 1 227 ? -70.702 4.706 54.273 1.00 41.50 227 LYS A O 1
ATOM 1793 N N . MET A 1 228 ? -70.194 2.938 55.541 1.00 44.09 228 MET A N 1
ATOM 1794 C CA . MET A 1 228 ? -69.902 2.022 54.449 1.00 44.09 228 MET A CA 1
ATOM 1795 C C . MET A 1 228 ? -71.187 1.250 54.180 1.00 44.09 228 MET A C 1
ATOM 1797 O O . MET A 1 228 ? -71.567 0.351 54.926 1.00 44.09 228 MET A O 1
ATOM 1801 N N . THR A 1 229 ? -71.898 1.645 53.129 1.00 46.81 229 THR A N 1
ATOM 1802 C CA . THR A 1 229 ? -72.972 0.836 52.561 1.00 46.81 229 THR A CA 1
ATOM 1803 C C . THR A 1 229 ? -72.394 -0.499 52.113 1.00 46.81 229 THR A C 1
ATOM 1805 O O . THR A 1 229 ? -71.672 -0.570 51.119 1.00 46.81 229 THR A O 1
ATOM 1808 N N . ILE A 1 230 ? -72.739 -1.557 52.841 1.00 43.12 230 ILE A N 1
ATOM 1809 C CA . ILE A 1 230 ? -72.706 -2.929 52.347 1.00 43.12 230 ILE A CA 1
ATOM 1810 C C . ILE A 1 230 ? -73.755 -2.990 51.231 1.00 43.12 230 ILE A C 1
ATOM 1812 O O . ILE A 1 230 ? -74.948 -3.117 51.494 1.00 43.12 230 ILE A O 1
ATOM 1816 N N . ARG A 1 231 ? -73.327 -2.836 49.974 1.00 46.06 231 ARG A N 1
ATOM 1817 C CA . ARG A 1 231 ? -74.109 -3.334 48.842 1.00 46.06 231 ARG A CA 1
ATOM 1818 C C . ARG A 1 231 ? -73.889 -4.840 48.778 1.00 46.06 231 ARG A C 1
ATOM 1820 O O . ARG A 1 231 ? -72.808 -5.298 48.419 1.00 46.06 231 ARG A O 1
ATOM 1827 N N . ALA A 1 232 ? -74.913 -5.594 49.155 1.00 43.00 232 ALA A N 1
ATOM 1828 C CA . ALA A 1 232 ? -75.039 -6.982 48.757 1.00 43.00 232 ALA A CA 1
ATOM 1829 C C . ALA A 1 232 ? -75.373 -7.040 47.254 1.00 43.00 232 ALA A C 1
ATOM 1831 O O . ALA A 1 232 ? -76.321 -6.404 46.801 1.00 43.00 232 ALA A O 1
ATOM 1832 N N . SER A 1 233 ? -74.546 -7.792 46.525 1.00 52.44 233 SER A N 1
ATOM 1833 C CA . SER A 1 233 ? -74.807 -8.441 45.231 1.00 52.44 233 SER A CA 1
ATOM 1834 C C . SER A 1 233 ? -75.421 -7.604 44.097 1.00 52.44 233 SER A C 1
ATOM 1836 O O . SER A 1 233 ? -76.612 -7.699 43.816 1.00 52.44 233 SER A O 1
ATOM 1838 N N . GLU A 1 234 ? -74.560 -6.928 43.334 1.00 41.31 234 GLU A N 1
ATOM 1839 C CA . GLU A 1 234 ? -74.741 -6.773 41.882 1.00 41.31 234 GLU A CA 1
ATOM 1840 C C . GLU A 1 234 ? -73.655 -7.615 41.182 1.00 41.31 234 GLU A C 1
ATOM 1842 O O . GLU A 1 234 ? -72.467 -7.393 41.434 1.00 41.31 234 GLU A O 1
ATOM 1847 N N . PRO A 1 235 ? -73.997 -8.589 40.321 1.00 48.94 235 PRO A N 1
ATOM 1848 C CA . PRO A 1 235 ? -73.027 -9.513 39.738 1.00 48.94 235 PRO A CA 1
ATOM 1849 C C . PRO A 1 235 ? -72.365 -8.957 38.466 1.00 48.94 235 PRO A C 1
ATOM 1851 O O . PRO A 1 235 ? -72.216 -9.700 37.503 1.00 48.94 235 PRO A O 1
ATOM 1854 N N . TYR A 1 236 ? -71.995 -7.667 38.405 1.00 48.62 236 TYR A N 1
ATOM 1855 C CA . TYR A 1 236 ? -71.505 -7.103 37.132 1.00 48.62 236 TYR A CA 1
ATOM 1856 C C . TYR A 1 236 ? -70.373 -6.064 37.158 1.00 48.62 236 TYR A C 1
ATOM 1858 O O . TYR A 1 236 ? -70.080 -5.484 36.117 1.00 48.62 236 TYR A O 1
ATOM 1866 N N . LEU A 1 237 ? -69.667 -5.843 38.274 1.00 50.34 237 LEU A N 1
ATOM 1867 C CA . LEU A 1 237 ? -68.505 -4.925 38.277 1.00 50.34 237 LEU A CA 1
ATOM 1868 C C . LEU A 1 237 ? -67.225 -5.475 38.937 1.00 50.34 237 LEU A C 1
ATOM 1870 O O . LEU A 1 237 ? -66.184 -4.827 38.869 1.00 50.34 237 LEU A O 1
ATOM 1874 N N . ASP A 1 238 ? -67.244 -6.696 39.483 1.00 56.59 238 ASP A N 1
ATOM 1875 C CA . ASP A 1 238 ? -66.090 -7.273 40.198 1.00 56.59 238 ASP A CA 1
ATOM 1876 C C . ASP A 1 238 ? -64.980 -7.783 39.258 1.00 56.59 238 ASP A C 1
ATOM 1878 O O . ASP A 1 238 ? -63.801 -7.753 39.603 1.00 56.59 238 ASP A O 1
ATOM 1882 N N . GLU A 1 239 ? -65.302 -8.196 38.026 1.00 57.62 239 GLU A N 1
ATOM 1883 C CA . GLU A 1 239 ? -64.275 -8.705 37.105 1.00 57.62 239 GLU A CA 1
ATOM 1884 C C . GLU A 1 239 ? -63.356 -7.611 36.574 1.00 57.62 239 GLU A C 1
ATOM 1886 O O . GLU A 1 239 ? -62.160 -7.845 36.423 1.00 57.62 239 GLU A O 1
ATOM 1891 N N . ARG A 1 240 ? -63.882 -6.414 36.293 1.00 60.28 240 ARG A N 1
ATOM 1892 C CA . ARG A 1 240 ? -63.072 -5.313 35.759 1.00 60.28 240 ARG A CA 1
ATOM 1893 C C . ARG A 1 240 ? -62.153 -4.746 36.833 1.00 60.28 240 ARG A C 1
ATOM 1895 O O . ARG A 1 240 ? -60.989 -4.493 36.543 1.00 60.28 240 ARG A O 1
ATOM 1902 N N . ASP A 1 241 ? -62.640 -4.638 38.066 1.00 63.94 241 ASP A N 1
ATOM 1903 C CA . ASP A 1 241 ? -61.858 -4.153 39.203 1.00 63.94 241 ASP A CA 1
ATOM 1904 C C . ASP A 1 241 ? -60.874 -5.203 39.727 1.00 63.94 241 ASP A C 1
ATOM 1906 O O . ASP A 1 241 ? -59.738 -4.856 40.056 1.00 63.94 241 ASP A O 1
ATOM 1910 N N . ARG A 1 242 ? -61.230 -6.498 39.731 1.00 64.12 242 ARG A N 1
ATOM 1911 C CA . ARG A 1 242 ? -60.252 -7.572 39.979 1.00 64.12 242 ARG A CA 1
ATOM 1912 C C . ARG A 1 242 ? -59.222 -7.634 38.871 1.00 64.12 242 ARG A C 1
ATOM 1914 O O . ARG A 1 242 ? -58.046 -7.697 39.203 1.00 64.12 242 ARG A O 1
ATOM 1921 N N . ARG A 1 243 ? -59.612 -7.527 37.594 1.00 67.38 243 ARG A N 1
ATOM 1922 C CA . ARG A 1 243 ? -58.658 -7.432 36.478 1.00 67.38 243 ARG A CA 1
ATOM 1923 C C . ARG A 1 243 ? -57.746 -6.232 36.648 1.00 67.38 243 ARG A C 1
ATOM 1925 O O . ARG A 1 243 ? -56.548 -6.443 36.675 1.00 67.38 243 ARG A O 1
ATOM 1932 N N . MET A 1 244 ? -58.270 -5.038 36.910 1.00 70.19 244 MET A N 1
ATOM 1933 C CA . MET A 1 244 ? -57.477 -3.828 37.156 1.00 70.19 244 MET A CA 1
ATOM 1934 C C . MET A 1 244 ? -56.530 -3.977 38.351 1.00 70.19 244 MET A C 1
ATOM 1936 O O . MET A 1 244 ? -55.374 -3.582 38.255 1.00 70.19 244 MET A O 1
ATOM 1940 N N . ARG A 1 245 ? -56.961 -4.594 39.458 1.00 71.62 245 ARG A N 1
ATOM 1941 C CA . ARG A 1 245 ? -56.094 -4.856 40.621 1.00 71.62 245 ARG A CA 1
ATOM 1942 C C . ARG A 1 245 ? -55.043 -5.924 40.331 1.00 71.62 245 ARG A C 1
ATOM 1944 O O . ARG A 1 245 ? -53.895 -5.760 40.729 1.00 71.62 245 ARG A O 1
ATOM 1951 N N . THR A 1 246 ? -55.393 -6.985 39.605 1.00 70.88 246 THR A N 1
ATOM 1952 C CA . THR A 1 246 ? -54.436 -8.010 39.156 1.00 70.88 246 THR A CA 1
ATOM 1953 C C . THR A 1 246 ? -53.489 -7.477 38.084 1.00 70.88 246 THR A C 1
ATOM 1955 O O . THR A 1 246 ? -52.320 -7.841 38.072 1.00 70.88 246 THR A O 1
ATOM 1958 N N . GLU A 1 247 ? -53.939 -6.559 37.231 1.00 71.06 247 GLU A N 1
ATOM 1959 C CA . GLU A 1 247 ? -53.150 -5.878 36.210 1.00 71.06 247 GLU A CA 1
ATOM 1960 C C . GLU A 1 247 ? -52.214 -4.865 36.855 1.00 71.06 247 GLU A C 1
ATOM 1962 O O . GLU A 1 247 ? -51.040 -4.869 36.519 1.00 71.06 247 GLU A O 1
ATOM 1967 N N . GLN A 1 248 ? -52.663 -4.087 37.843 1.00 71.38 248 GLN A N 1
ATOM 1968 C CA . GLN A 1 248 ? -51.808 -3.198 38.636 1.00 71.38 248 GLN A CA 1
ATOM 1969 C C . GLN A 1 248 ? -50.788 -3.982 39.465 1.00 71.38 248 GLN A C 1
ATOM 1971 O O . GLN A 1 248 ? -49.609 -3.639 39.443 1.00 71.38 248 GLN A O 1
ATOM 1976 N N . ALA A 1 249 ? -51.193 -5.073 40.124 1.00 70.12 249 ALA A N 1
ATOM 1977 C CA . ALA A 1 249 ? -50.275 -5.953 40.844 1.00 70.12 249 ALA A CA 1
ATOM 1978 C C . ALA A 1 249 ? -49.267 -6.613 39.888 1.00 70.12 249 ALA A C 1
ATOM 1980 O O . ALA A 1 249 ? -48.067 -6.596 40.147 1.00 70.12 249 ALA A O 1
ATOM 1981 N N . SER A 1 250 ? -49.719 -7.114 38.732 1.00 65.25 250 SER A N 1
ATOM 1982 C CA . SER A 1 250 ? -48.838 -7.678 37.702 1.00 65.25 250 SER A CA 1
ATOM 1983 C C . SER A 1 250 ? -47.979 -6.617 37.009 1.00 65.25 250 SER A C 1
ATOM 1985 O O . SER A 1 250 ? -46.881 -6.930 36.576 1.00 65.25 250 SER A O 1
ATOM 1987 N N . SER A 1 251 ? -48.426 -5.362 36.927 1.00 64.06 251 SER A N 1
ATOM 1988 C CA . SER A 1 251 ? -47.670 -4.226 36.392 1.00 64.06 251 SER A CA 1
ATOM 1989 C C . SER A 1 251 ? -46.609 -3.747 37.379 1.00 64.06 251 SER A C 1
ATOM 1991 O O . SER A 1 251 ? -45.543 -3.328 36.945 1.00 64.06 251 SER A O 1
ATOM 1993 N N . ALA A 1 252 ? -46.870 -3.838 38.685 1.00 62.81 252 ALA A N 1
ATOM 1994 C CA . ALA A 1 252 ? -45.891 -3.577 39.737 1.00 62.81 252 ALA A CA 1
ATOM 1995 C C . ALA A 1 252 ? -44.863 -4.721 39.869 1.00 62.81 252 ALA A C 1
ATOM 1997 O O . ALA A 1 252 ? -43.700 -4.470 40.168 1.00 62.81 252 ALA A O 1
ATOM 1998 N N . LEU A 1 253 ? -45.274 -5.967 39.591 1.00 58.97 253 LEU A N 1
ATOM 1999 C CA . LEU A 1 253 ? -44.409 -7.159 39.528 1.00 58.97 253 LEU A CA 1
ATOM 2000 C C . LEU A 1 253 ? -43.701 -7.336 38.178 1.00 58.97 253 LEU A C 1
ATOM 2002 O O . LEU A 1 253 ? -42.708 -8.060 38.086 1.00 58.97 253 LEU A O 1
ATOM 2006 N N . ARG A 1 254 ? -44.170 -6.666 37.119 1.00 53.09 254 ARG A N 1
ATOM 2007 C CA . ARG A 1 254 ? -43.422 -6.503 35.874 1.00 53.09 254 ARG A CA 1
ATOM 2008 C C . ARG A 1 254 ? -42.261 -5.566 36.172 1.00 53.09 254 ARG A C 1
ATOM 2010 O O . ARG A 1 254 ? -42.316 -4.371 35.897 1.00 53.09 254 ARG A O 1
ATOM 2017 N N . MET A 1 255 ? -41.162 -6.151 36.653 1.00 48.91 255 MET A N 1
ATOM 2018 C CA . MET A 1 255 ? -39.834 -5.648 36.323 1.00 48.91 255 MET A CA 1
ATOM 2019 C C . MET A 1 255 ? -39.877 -5.249 34.852 1.00 48.91 255 MET A C 1
ATOM 2021 O O . MET A 1 255 ? -40.286 -6.057 34.010 1.00 48.91 255 MET A O 1
ATOM 2025 N N . SER A 1 256 ? -39.579 -3.984 34.559 1.00 47.06 256 SER A N 1
ATOM 2026 C CA . SER A 1 256 ? -39.637 -3.461 33.203 1.00 47.06 256 SER A CA 1
ATOM 2027 C C . SER A 1 256 ? -39.032 -4.488 32.245 1.00 47.06 256 SER A C 1
ATOM 2029 O O . SER A 1 256 ? -37.878 -4.874 32.416 1.00 47.06 256 SER A O 1
ATOM 2031 N N . LYS A 1 257 ? -39.754 -4.886 31.190 1.00 48.66 257 LYS A N 1
ATOM 2032 C CA . LYS A 1 257 ? -39.152 -5.610 30.052 1.00 48.66 257 LYS A CA 1
ATOM 2033 C C . LYS A 1 257 ? -38.117 -4.753 29.300 1.00 48.66 257 LYS A C 1
ATOM 2035 O O . LYS A 1 257 ? -37.686 -5.117 28.214 1.00 48.66 257 LYS A O 1
ATOM 2040 N N . SER A 1 258 ? -37.728 -3.606 29.853 1.00 48.50 258 SER A N 1
ATOM 2041 C CA . SER A 1 258 ? -36.490 -2.948 29.495 1.00 48.50 258 SER A CA 1
ATOM 2042 C C . SER A 1 258 ? -35.358 -3.668 30.227 1.00 48.50 258 SER A C 1
ATOM 2044 O O . SER A 1 258 ? -35.278 -3.548 31.453 1.00 48.50 258 SER A O 1
ATOM 2046 N N . PRO A 1 259 ? -34.466 -4.393 29.529 1.00 45.94 259 PRO A N 1
ATOM 2047 C CA . PRO A 1 259 ? -33.187 -4.742 30.125 1.00 45.94 259 PRO A CA 1
ATOM 2048 C C . PRO A 1 259 ? -32.563 -3.452 30.669 1.00 45.94 259 PRO A C 1
ATOM 2050 O O . PRO A 1 259 ? -32.448 -2.453 29.960 1.00 45.94 259 PRO A O 1
ATOM 2053 N N . PHE A 1 260 ? -32.192 -3.461 31.948 1.00 47.53 260 PHE A N 1
ATOM 2054 C CA . PHE A 1 260 ? -31.618 -2.312 32.659 1.00 47.53 260 PHE A CA 1
ATOM 2055 C C . PHE A 1 260 ? -30.262 -1.850 32.075 1.00 47.53 260 PHE A C 1
ATOM 2057 O O . PHE A 1 260 ? -29.696 -0.863 32.521 1.00 47.53 260 PHE A O 1
ATOM 2064 N N . PHE A 1 261 ? -29.763 -2.492 31.015 1.00 43.19 261 PHE A N 1
ATOM 2065 C CA . PHE A 1 261 ? -28.690 -1.987 30.166 1.00 43.19 261 PHE A CA 1
ATOM 2066 C C . PHE A 1 261 ? -28.936 -2.385 28.709 1.00 43.19 261 PHE A C 1
ATOM 2068 O O . PHE A 1 261 ? -28.637 -3.508 28.331 1.00 43.19 261 PHE A O 1
ATOM 2075 N N . THR A 1 262 ? -29.451 -1.456 27.903 1.00 42.41 262 THR A N 1
ATOM 2076 C CA . THR A 1 262 ? -28.958 -1.146 26.546 1.00 42.41 262 THR A CA 1
ATOM 2077 C C . THR A 1 262 ? -29.773 0.018 25.992 1.00 42.41 262 THR A C 1
ATOM 2079 O O . THR A 1 262 ? -30.680 -0.164 25.184 1.00 42.41 262 THR A O 1
ATOM 2082 N N . ALA A 1 263 ? -29.404 1.247 26.354 1.00 42.41 263 ALA A N 1
ATOM 2083 C CA . ALA A 1 263 ? -29.674 2.400 25.498 1.00 42.41 263 ALA A CA 1
ATOM 2084 C C . ALA A 1 263 ? -28.737 2.359 24.272 1.00 42.41 263 ALA A C 1
ATOM 2086 O O . ALA A 1 263 ? -27.981 3.283 24.002 1.00 42.41 263 ALA A O 1
ATOM 2087 N N . VAL A 1 264 ? -28.767 1.256 23.525 1.00 49.84 264 VAL A N 1
ATOM 2088 C CA . VAL A 1 264 ? -28.435 1.264 22.106 1.00 49.84 264 VAL A CA 1
ATOM 2089 C C . VAL A 1 264 ? -29.797 1.247 21.450 1.00 49.84 264 VAL A C 1
ATOM 2091 O O . VAL A 1 264 ? -30.493 0.237 21.512 1.00 49.84 264 VAL A O 1
ATOM 2094 N N . LYS A 1 265 ? -30.213 2.374 20.859 1.00 49.03 265 LYS A N 1
ATOM 2095 C CA . LYS A 1 265 ? -31.285 2.356 19.862 1.00 49.03 265 LYS A CA 1
ATOM 2096 C C . LYS A 1 265 ? -30.902 1.261 18.872 1.00 49.03 265 LYS A C 1
ATOM 2098 O O . LYS A 1 265 ? -29.985 1.466 18.077 1.00 49.03 265 LYS A O 1
ATOM 2103 N N . GLN A 1 266 ? -31.539 0.095 18.948 1.00 47.03 266 GLN A N 1
ATOM 2104 C CA . GLN A 1 266 ? -31.426 -0.902 17.900 1.00 47.03 266 GLN A CA 1
ATOM 2105 C C . GLN A 1 266 ? -32.117 -0.284 16.690 1.00 47.03 266 GLN A C 1
ATOM 2107 O O . GLN A 1 266 ? -33.313 -0.444 16.479 1.00 47.03 266 GLN A O 1
ATOM 2112 N N . ARG A 1 267 ? -31.365 0.494 15.903 1.00 49.62 267 ARG A N 1
ATOM 2113 C CA . ARG A 1 267 ? -31.688 0.608 14.488 1.00 49.62 267 ARG A CA 1
ATOM 2114 C C . ARG A 1 267 ? -31.694 -0.836 13.995 1.00 49.62 267 ARG A C 1
ATOM 2116 O O . ARG A 1 267 ? -30.693 -1.515 14.243 1.00 49.62 267 ARG A O 1
ATOM 2123 N N . PRO A 1 268 ? -32.780 -1.332 13.383 1.00 44.78 268 PRO A N 1
ATOM 2124 C CA . PRO A 1 268 ? -32.743 -2.629 12.740 1.00 44.78 268 PRO A CA 1
ATOM 2125 C C . PRO A 1 268 ? -31.631 -2.548 11.698 1.00 44.78 268 PRO A C 1
ATOM 2127 O O . PRO A 1 268 ? -31.767 -1.911 10.655 1.00 44.78 268 PRO A O 1
ATOM 2130 N N . VAL A 1 269 ? -30.471 -3.106 12.035 1.00 51.81 269 VAL A N 1
ATOM 2131 C CA . VAL A 1 269 ? -29.420 -3.342 11.063 1.00 51.81 269 VAL A CA 1
ATOM 2132 C C . VAL A 1 269 ? -30.038 -4.378 10.151 1.00 51.81 269 VAL A C 1
ATOM 2134 O O . VAL A 1 269 ? -30.230 -5.520 10.565 1.00 51.81 269 VAL A O 1
ATOM 2137 N N . SER A 1 270 ? -30.432 -3.945 8.954 1.00 45.16 270 SER A N 1
ATOM 2138 C CA . SER A 1 270 ? -30.718 -4.829 7.833 1.00 45.16 270 SER A CA 1
ATOM 2139 C C . SER A 1 270 ? -29.550 -5.805 7.756 1.00 45.16 270 SER A C 1
ATOM 2141 O O . SER A 1 270 ? -28.474 -5.447 7.273 1.00 45.16 270 SER A O 1
ATOM 2143 N N . ARG A 1 271 ? -29.741 -7.014 8.290 1.00 44.41 271 ARG A N 1
ATOM 2144 C CA . ARG A 1 271 ? -28.826 -8.130 8.103 1.00 44.41 271 ARG A CA 1
ATOM 2145 C C . ARG A 1 271 ? -28.975 -8.537 6.646 1.00 44.41 271 ARG A C 1
ATOM 2147 O O . ARG A 1 271 ? -29.702 -9.467 6.327 1.00 44.41 271 ARG A O 1
ATOM 2154 N N . GLN A 1 272 ? -28.325 -7.784 5.763 1.00 49.50 272 GLN A N 1
ATOM 2155 C CA . GLN A 1 272 ? -27.905 -8.348 4.494 1.00 49.50 272 GLN A CA 1
ATOM 2156 C C . GLN A 1 272 ? -27.087 -9.590 4.871 1.00 49.50 272 GLN A C 1
ATOM 2158 O O . GLN A 1 272 ? -26.193 -9.464 5.718 1.00 49.50 272 GLN A O 1
ATOM 2163 N N . PRO A 1 273 ? -27.444 -10.781 4.374 1.00 46.34 273 PRO A N 1
ATOM 2164 C CA . PRO A 1 273 ? -26.742 -12.004 4.718 1.00 46.34 273 PRO A CA 1
ATOM 2165 C C . PRO A 1 273 ? -25.286 -11.840 4.285 1.00 46.34 273 PRO A C 1
ATOM 2167 O O . PRO A 1 273 ? -24.966 -11.788 3.101 1.00 46.34 273 PRO A O 1
ATOM 2170 N N . THR A 1 274 ? -24.390 -11.681 5.254 1.00 54.19 274 THR A N 1
ATOM 2171 C CA . THR A 1 274 ? -22.959 -11.753 4.995 1.00 54.19 274 THR A CA 1
ATOM 2172 C C . THR A 1 274 ? -22.640 -13.213 4.723 1.00 54.19 274 THR A C 1
ATOM 2174 O O . THR A 1 274 ? -22.679 -14.005 5.658 1.00 54.19 274 THR A O 1
ATOM 2177 N N . LEU A 1 275 ? -22.387 -13.516 3.447 1.00 47.69 275 LEU A N 1
ATOM 2178 C CA . LEU A 1 275 ? -21.676 -14.681 2.911 1.00 47.69 275 LEU A CA 1
ATOM 2179 C C . LEU A 1 275 ? -21.945 -15.994 3.661 1.00 47.69 275 LEU A C 1
ATOM 2181 O O . LEU A 1 275 ? -21.330 -16.301 4.682 1.00 47.69 275 LEU A O 1
ATOM 2185 N N . ASN A 1 276 ? -22.863 -16.782 3.102 1.00 46.44 276 ASN A N 1
ATOM 2186 C CA . ASN A 1 276 ? -23.123 -18.153 3.518 1.00 46.44 276 ASN A CA 1
ATOM 2187 C C . ASN A 1 276 ? -21.819 -18.968 3.515 1.00 46.44 276 ASN A C 1
ATOM 2189 O O . ASN A 1 276 ? -21.086 -18.981 2.530 1.00 46.44 276 ASN A O 1
ATOM 2193 N N . ALA A 1 277 ? -21.569 -19.705 4.599 1.00 48.22 277 ALA A N 1
ATOM 2194 C CA . ALA A 1 277 ? -20.398 -20.569 4.786 1.00 48.22 277 ALA A CA 1
ATOM 2195 C C . ALA A 1 277 ? -20.322 -21.773 3.815 1.00 48.22 277 ALA A C 1
ATOM 2197 O O . ALA A 1 277 ? -19.442 -22.616 3.953 1.00 48.22 277 ALA A O 1
ATOM 2198 N N . SER A 1 278 ? -21.244 -21.871 2.856 1.00 52.72 278 SER A N 1
ATOM 2199 C CA . SER A 1 278 ? -21.305 -22.923 1.839 1.00 52.72 278 SER A CA 1
ATOM 2200 C C . SER A 1 278 ? -20.842 -22.465 0.454 1.00 52.72 278 SER A C 1
ATOM 2202 O O . SER A 1 278 ? -20.829 -23.278 -0.466 1.00 52.72 278 SER A O 1
ATOM 2204 N N . GLU A 1 279 ? -20.497 -21.188 0.268 1.00 52.25 279 GLU A N 1
ATOM 2205 C CA . GLU A 1 279 ? -19.951 -20.724 -1.008 1.00 52.25 279 GLU A CA 1
ATOM 2206 C C . GLU A 1 279 ? -18.435 -20.977 -1.068 1.00 52.25 279 GLU A C 1
ATOM 2208 O O . GLU A 1 279 ? -17.719 -20.636 -0.118 1.00 52.25 279 GLU A O 1
ATOM 2213 N N . PRO A 1 280 ? -17.917 -21.578 -2.157 1.00 51.62 280 PRO A N 1
ATOM 2214 C CA . PRO A 1 280 ? -16.485 -21.787 -2.320 1.00 51.62 280 PRO A CA 1
ATOM 2215 C C . PRO A 1 280 ? -15.744 -20.445 -2.262 1.00 51.62 280 PRO A C 1
ATOM 2217 O O . PRO A 1 280 ? -16.150 -19.455 -2.874 1.00 51.62 280 PRO A O 1
ATOM 2220 N N . PHE A 1 281 ? -14.654 -20.403 -1.492 1.00 46.66 281 PHE A N 1
ATOM 2221 C CA . PHE A 1 281 ? -13.839 -19.204 -1.315 1.00 46.66 281 PHE A CA 1
ATOM 2222 C C . PHE A 1 281 ? -13.232 -18.778 -2.656 1.00 46.66 281 PHE A C 1
ATOM 2224 O O . PHE A 1 281 ? -12.255 -19.356 -3.130 1.00 46.66 281 PHE A O 1
ATOM 2231 N N . HIS A 1 282 ? -13.800 -17.739 -3.262 1.00 51.44 282 HIS A N 1
ATOM 2232 C CA . HIS A 1 282 ? -13.212 -17.080 -4.418 1.00 51.44 282 HIS A CA 1
ATOM 2233 C C . HIS A 1 282 ? -12.313 -15.938 -3.932 1.00 51.44 282 HIS A C 1
ATOM 2235 O O . HIS A 1 282 ? -12.766 -15.025 -3.240 1.00 51.44 282 HIS A O 1
ATOM 2241 N N . GLY A 1 283 ? -11.020 -16.001 -4.267 1.00 46.00 283 GLY A N 1
ATOM 2242 C CA . GLY A 1 283 ? -10.030 -14.999 -3.867 1.00 46.00 283 GLY A CA 1
ATOM 2243 C C . GLY A 1 283 ? -10.413 -13.577 -4.298 1.00 46.00 283 GLY A C 1
ATOM 2244 O O . GLY A 1 283 ? -11.153 -13.383 -5.260 1.00 46.00 283 GLY A O 1
ATOM 2245 N N . ALA A 1 284 ? -9.879 -12.569 -3.598 1.00 52.41 284 ALA A N 1
ATOM 2246 C CA . ALA A 1 284 ? -10.238 -11.148 -3.737 1.00 52.41 284 ALA A CA 1
ATOM 2247 C C . ALA A 1 284 ? -10.191 -10.580 -5.175 1.00 52.41 284 ALA A C 1
ATOM 2249 O O . ALA A 1 284 ? -10.835 -9.568 -5.448 1.00 52.41 284 ALA A O 1
ATOM 2250 N N . PHE A 1 285 ? -9.478 -11.239 -6.092 1.00 47.44 285 PHE A N 1
ATOM 2251 C CA . PHE A 1 285 ? -9.456 -10.915 -7.520 1.00 47.44 285 PHE A CA 1
ATOM 2252 C C . PHE A 1 285 ? -10.822 -11.151 -8.204 1.00 47.44 285 PHE A C 1
ATOM 2254 O O . PHE A 1 285 ? -11.315 -10.264 -8.892 1.00 47.44 285 PHE A O 1
ATOM 2261 N N . SER A 1 286 ? -11.535 -12.235 -7.871 1.00 57.06 286 SER A N 1
ATOM 2262 C CA . SER A 1 286 ? -12.842 -12.593 -8.465 1.00 57.06 286 SER A CA 1
ATOM 2263 C C . SER A 1 286 ? -13.966 -11.595 -8.150 1.00 57.06 286 SER A C 1
ATOM 2265 O O . SER A 1 286 ? -14.893 -11.416 -8.939 1.00 57.06 286 SER A O 1
ATOM 2267 N N . ALA A 1 287 ? -13.907 -10.918 -6.999 1.00 57.88 287 ALA A N 1
ATOM 2268 C CA . ALA A 1 287 ? -14.921 -9.932 -6.619 1.00 57.88 287 ALA A CA 1
ATOM 2269 C C . ALA A 1 287 ? -14.762 -8.600 -7.375 1.00 57.88 287 ALA A C 1
ATOM 2271 O O . ALA A 1 287 ? -15.740 -7.878 -7.575 1.00 57.88 287 ALA A O 1
ATOM 2272 N N . ALA A 1 288 ? -13.534 -8.259 -7.780 1.00 63.28 288 ALA A N 1
ATOM 2273 C CA . ALA A 1 288 ? -13.264 -7.090 -8.610 1.00 63.28 288 ALA A CA 1
ATOM 2274 C C . ALA A 1 288 ? -13.681 -7.339 -10.065 1.00 63.28 288 ALA A C 1
ATOM 2276 O O . ALA A 1 288 ? -14.254 -6.441 -10.685 1.00 63.28 288 ALA A O 1
ATOM 2277 N N . ASP A 1 289 ? -13.467 -8.559 -10.559 1.00 64.69 289 ASP A N 1
ATOM 2278 C CA . ASP A 1 289 ? -13.856 -8.968 -11.908 1.00 64.69 289 ASP A CA 1
ATOM 2279 C C . ASP A 1 289 ? -15.381 -9.053 -12.049 1.00 64.69 289 ASP A C 1
ATOM 2281 O O . ASP A 1 289 ? -15.929 -8.424 -12.947 1.00 64.69 289 ASP A O 1
ATOM 2285 N N . ARG A 1 290 ? -16.102 -9.606 -11.062 1.00 63.62 290 ARG A N 1
ATOM 2286 C CA . ARG A 1 290 ? -17.580 -9.570 -11.042 1.00 63.62 290 ARG A CA 1
ATOM 2287 C C . ARG A 1 290 ? -18.168 -8.160 -11.032 1.00 63.62 290 ARG A C 1
ATOM 2289 O O . ARG A 1 290 ? -19.162 -7.888 -11.694 1.00 63.62 290 ARG A O 1
ATOM 2296 N N . ARG A 1 291 ? -17.549 -7.217 -10.313 1.00 70.06 291 ARG A N 1
ATOM 2297 C CA . ARG A 1 291 ? -17.989 -5.807 -10.331 1.00 70.06 291 ARG A CA 1
ATOM 2298 C C . ARG A 1 291 ? -17.707 -5.127 -11.667 1.00 70.06 291 ARG A C 1
ATOM 2300 O O . ARG A 1 291 ? -18.395 -4.168 -12.010 1.00 70.06 291 ARG A O 1
ATOM 2307 N N . ARG A 1 292 ? -16.682 -5.577 -12.395 1.00 64.31 292 ARG A N 1
ATOM 2308 C CA . ARG A 1 292 ? -16.394 -5.120 -13.758 1.00 64.31 292 ARG A CA 1
ATOM 2309 C C . ARG A 1 292 ? -17.374 -5.733 -14.753 1.00 64.31 292 ARG A C 1
ATOM 2311 O O . ARG A 1 292 ? -17.901 -4.976 -15.555 1.00 64.31 292 ARG A O 1
ATOM 2318 N N . GLU A 1 293 ? -17.693 -7.018 -14.630 1.00 62.81 293 GLU A N 1
ATOM 2319 C CA . GLU A 1 293 ? -18.726 -7.711 -15.413 1.00 62.81 293 GLU A CA 1
ATOM 2320 C C . GLU A 1 293 ? -20.107 -7.076 -15.214 1.00 62.81 293 GLU A C 1
ATOM 2322 O O . GLU A 1 293 ? -20.753 -6.695 -16.182 1.00 62.81 293 GLU A O 1
ATOM 2327 N N . GLU A 1 294 ? -20.541 -6.844 -13.971 1.00 72.31 294 GLU A N 1
ATOM 2328 C CA . GLU A 1 294 ? -21.816 -6.167 -13.686 1.00 72.31 294 GLU A CA 1
ATOM 2329 C C . GLU A 1 294 ? -21.857 -4.738 -14.248 1.00 72.31 294 GLU A C 1
ATOM 2331 O O . GLU A 1 294 ? -22.912 -4.246 -14.655 1.00 72.31 294 GLU A O 1
ATOM 2336 N N . LYS A 1 295 ? -20.708 -4.054 -14.275 1.00 71.19 295 LYS A N 1
ATOM 2337 C CA . LYS A 1 295 ? -20.585 -2.708 -14.841 1.00 71.19 295 LYS A CA 1
ATOM 2338 C C . LYS A 1 295 ? -20.576 -2.731 -16.375 1.00 71.19 295 LYS A C 1
ATOM 2340 O O . LYS A 1 295 ? -21.175 -1.837 -16.963 1.00 71.19 295 LYS A O 1
ATOM 2345 N N . ALA A 1 296 ? -19.969 -3.742 -16.996 1.00 63.62 296 ALA A N 1
ATOM 2346 C CA . ALA A 1 296 ? -19.968 -3.966 -18.444 1.00 63.62 296 ALA A CA 1
ATOM 2347 C C . ALA A 1 296 ? -21.365 -4.362 -18.952 1.00 63.62 296 ALA A C 1
ATOM 2349 O O . ALA A 1 296 ? -21.872 -3.764 -19.897 1.00 63.62 296 ALA A O 1
ATOM 2350 N N . MET A 1 297 ? -22.063 -5.241 -18.224 1.00 63.28 297 MET A N 1
ATOM 2351 C CA . MET A 1 297 ? -23.447 -5.639 -18.510 1.00 63.28 297 MET A CA 1
ATOM 2352 C C . MET A 1 297 ? -24.433 -4.470 -18.379 1.00 63.28 297 MET A C 1
ATOM 2354 O O . MET A 1 297 ? -25.373 -4.363 -19.161 1.00 63.28 297 MET A O 1
ATOM 2358 N N . ARG A 1 298 ? -24.213 -3.545 -17.432 1.00 65.00 298 ARG A N 1
ATOM 2359 C CA . ARG A 1 298 ? -24.992 -2.292 -17.343 1.00 65.00 298 ARG A CA 1
ATOM 2360 C C . ARG A 1 298 ? -24.645 -1.274 -18.432 1.00 65.00 298 ARG A C 1
ATOM 2362 O O . ARG A 1 298 ? -25.467 -0.404 -18.702 1.00 65.00 298 ARG A O 1
ATOM 2369 N N . ALA A 1 299 ? -23.450 -1.354 -19.011 1.00 69.94 299 ALA A N 1
ATOM 2370 C CA . ALA A 1 299 ? -22.978 -0.464 -20.070 1.00 69.94 299 ALA A CA 1
ATOM 2371 C C . ALA A 1 299 ? -23.250 -1.004 -21.487 1.00 69.94 299 ALA A C 1
ATOM 2373 O O . ALA A 1 299 ? -23.054 -0.270 -22.450 1.00 69.94 299 ALA A O 1
ATOM 2374 N N . GLY A 1 300 ? -23.732 -2.247 -21.620 1.00 57.06 300 GLY A N 1
ATOM 2375 C CA . GLY A 1 300 ? -24.011 -2.877 -22.913 1.00 57.06 300 GLY A CA 1
ATOM 2376 C C . GLY A 1 300 ? -22.757 -3.255 -23.711 1.00 57.06 300 GLY A C 1
ATOM 2377 O O . GLY A 1 300 ? -22.853 -3.432 -24.921 1.00 57.06 300 GLY A O 1
ATOM 2378 N N . GLU A 1 301 ? -21.595 -3.366 -23.061 1.00 58.19 301 GLU A N 1
ATOM 2379 C CA . GLU A 1 301 ? -20.341 -3.788 -23.696 1.00 58.19 301 GLU A CA 1
ATOM 2380 C C . GLU A 1 301 ? -20.088 -5.280 -23.421 1.00 58.19 301 GLU A C 1
ATOM 2382 O O . GLU A 1 301 ? -20.057 -5.706 -22.264 1.00 58.19 301 GLU A O 1
ATOM 2387 N N . GLU A 1 302 ? -19.921 -6.079 -24.482 1.00 49.34 302 GLU A N 1
ATOM 2388 C CA . GLU A 1 302 ? -19.584 -7.507 -24.390 1.00 49.34 302 GLU A CA 1
ATOM 2389 C C . GLU A 1 302 ? -18.207 -7.716 -23.741 1.00 49.34 302 GLU A C 1
ATOM 2391 O O . GLU A 1 302 ? -17.197 -7.136 -24.145 1.00 49.34 302 GLU A O 1
ATOM 2396 N N . PHE A 1 303 ? -18.176 -8.571 -22.719 1.00 44.12 303 PHE A N 1
ATOM 2397 C CA . PHE A 1 303 ? -16.974 -8.972 -21.996 1.00 44.12 303 PHE A CA 1
ATOM 2398 C C . PHE A 1 303 ? -16.213 -10.050 -22.784 1.00 44.12 303 PHE A C 1
ATOM 2400 O O . PHE A 1 303 ? -16.751 -11.122 -23.047 1.00 44.12 303 PHE A O 1
ATOM 2407 N N . VAL A 1 304 ? -14.956 -9.773 -23.143 1.00 51.44 304 VAL A N 1
ATOM 2408 C CA . VAL A 1 304 ? -14.036 -10.741 -23.765 1.00 51.44 304 VAL A CA 1
ATOM 2409 C C . VAL A 1 304 ? -13.083 -11.265 -22.688 1.00 51.44 304 VAL A C 1
ATOM 2411 O O . VAL A 1 304 ? -12.339 -10.483 -22.092 1.00 51.44 304 VAL A O 1
ATOM 2414 N N . GLU A 1 305 ? -13.118 -12.576 -22.426 1.00 47.72 305 GLU A N 1
ATOM 2415 C CA . GLU A 1 305 ? -12.248 -13.238 -21.444 1.00 47.72 305 GLU A CA 1
ATOM 2416 C C . GLU A 1 305 ? -10.751 -13.129 -21.803 1.00 47.72 305 GLU A C 1
ATOM 2418 O O . GLU A 1 305 ? -10.384 -13.190 -22.978 1.00 47.72 305 GLU A O 1
ATOM 2423 N N . PRO A 1 306 ? -9.849 -13.023 -20.807 1.00 45.06 306 PRO A N 1
ATOM 2424 C CA . PRO A 1 306 ? -8.421 -12.833 -21.043 1.00 45.06 306 PRO A CA 1
ATOM 2425 C C . PRO A 1 306 ? -7.623 -14.134 -21.271 1.00 45.06 306 PRO A C 1
ATOM 2427 O O . PRO A 1 306 ? -6.395 -14.087 -21.210 1.00 45.06 306 PRO A O 1
ATOM 2430 N N . GLU A 1 307 ? -8.259 -15.282 -21.536 1.00 44.78 307 GLU A N 1
ATOM 2431 C CA . GLU A 1 307 ? -7.557 -16.578 -21.648 1.00 44.78 307 GLU A CA 1
ATOM 2432 C C . GLU A 1 307 ? -7.199 -17.012 -23.086 1.00 44.78 307 GLU A C 1
ATOM 2434 O O . GLU A 1 307 ? -6.634 -18.082 -23.293 1.00 44.78 307 GLU A O 1
ATOM 2439 N N . GLN A 1 308 ? -7.421 -16.163 -24.095 1.00 38.53 308 GLN A N 1
ATOM 2440 C CA . GLN A 1 308 ? -6.957 -16.406 -25.470 1.00 38.53 308 GLN A CA 1
ATOM 2441 C C . GLN A 1 308 ? -6.183 -15.209 -26.027 1.00 38.53 308 GLN A C 1
ATOM 2443 O O . GLN A 1 308 ? -6.623 -14.495 -26.923 1.00 38.53 308 GLN A O 1
ATOM 2448 N N . LEU A 1 309 ? -4.992 -14.984 -25.477 1.00 44.66 309 LEU A N 1
ATOM 2449 C CA . LEU A 1 309 ? -3.981 -14.105 -26.066 1.00 44.66 309 LEU A CA 1
ATOM 2450 C C . LEU A 1 309 ? -2.640 -14.844 -26.130 1.00 44.66 309 LEU A C 1
ATOM 2452 O O . LEU A 1 309 ? -1.607 -14.364 -25.667 1.00 44.66 309 LEU A O 1
ATOM 2456 N N . GLU A 1 310 ? -2.653 -16.024 -26.759 1.00 40.84 310 GLU A N 1
ATOM 2457 C CA . GLU A 1 310 ? -1.482 -16.444 -27.525 1.00 40.84 310 GLU A CA 1
ATOM 2458 C C . GLU A 1 310 ? -1.321 -15.431 -28.661 1.00 40.84 310 GLU A C 1
ATOM 2460 O O . GLU A 1 310 ? -2.022 -15.450 -29.671 1.00 40.84 310 GLU A O 1
ATOM 2465 N N . VAL A 1 311 ? -0.437 -14.458 -28.442 1.00 45.72 311 VAL A N 1
ATOM 2466 C CA . VAL A 1 311 ? 0.015 -13.559 -29.499 1.00 45.72 311 VAL A CA 1
ATOM 2467 C C . VAL A 1 311 ? 0.813 -14.412 -30.476 1.00 45.72 311 VAL A C 1
ATOM 2469 O O . VAL A 1 311 ? 2.000 -14.668 -30.280 1.00 45.72 311 VAL A O 1
ATOM 2472 N N . ASP A 1 312 ? 0.140 -14.864 -31.523 1.00 38.38 312 ASP A N 1
ATOM 2473 C CA . ASP A 1 312 ? 0.755 -15.505 -32.670 1.00 38.38 312 ASP A CA 1
ATOM 2474 C C . ASP A 1 312 ? 1.595 -14.443 -33.411 1.00 38.38 312 ASP A C 1
ATOM 2476 O O . ASP A 1 312 ? 1.105 -13.635 -34.204 1.00 38.38 312 ASP A O 1
ATOM 2480 N N . PHE A 1 313 ? 2.890 -14.365 -33.083 1.00 43.91 313 PHE A N 1
ATOM 2481 C CA . PHE A 1 313 ? 3.841 -13.378 -33.623 1.00 43.91 313 PHE A CA 1
ATOM 2482 C C . PHE A 1 313 ? 4.192 -13.604 -35.109 1.00 43.91 313 PHE A C 1
ATOM 2484 O O . PHE A 1 313 ? 5.106 -12.967 -35.636 1.00 43.91 313 PHE A O 1
ATOM 2491 N N . SER A 1 314 ? 3.483 -14.495 -35.802 1.00 43.44 314 SER A N 1
ATOM 2492 C CA . SER A 1 314 ? 3.751 -14.873 -37.189 1.00 43.44 314 SER A CA 1
ATOM 2493 C C . SER A 1 314 ? 3.075 -13.965 -38.229 1.00 43.44 314 SER A C 1
ATOM 2495 O O . SER A 1 314 ? 3.494 -13.973 -39.385 1.00 43.44 314 SER A O 1
ATOM 2497 N N . ASN A 1 315 ? 2.101 -13.125 -37.844 1.00 48.59 315 ASN A N 1
ATOM 2498 C CA . ASN A 1 315 ? 1.343 -12.291 -38.790 1.00 48.59 315 ASN A CA 1
ATOM 2499 C C . ASN A 1 315 ? 1.038 -10.876 -38.252 1.00 48.59 315 ASN A C 1
ATOM 2501 O O . ASN A 1 315 ? -0.094 -10.527 -37.927 1.00 48.59 315 ASN A O 1
ATOM 2505 N N . ALA A 1 316 ? 2.058 -10.016 -38.171 1.00 42.00 316 ALA A N 1
ATOM 2506 C CA . ALA A 1 316 ? 1.864 -8.587 -37.906 1.00 42.00 316 ALA A CA 1
ATOM 2507 C C . ALA A 1 316 ? 1.692 -7.806 -39.230 1.00 42.00 316 ALA A C 1
ATOM 2509 O O . ALA A 1 316 ? 2.632 -7.774 -40.030 1.00 42.00 316 ALA A O 1
ATOM 2510 N N . PRO A 1 317 ? 0.550 -7.133 -39.492 1.00 43.12 317 PRO A N 1
ATOM 2511 C CA . PRO A 1 317 ? 0.400 -6.299 -40.680 1.00 43.12 317 PRO A CA 1
ATOM 2512 C C . PRO A 1 317 ? 1.271 -5.035 -40.589 1.00 43.12 317 PRO A C 1
ATOM 2514 O O . PRO A 1 317 ? 1.282 -4.319 -39.587 1.00 43.12 317 PRO A O 1
ATOM 2517 N N . SER A 1 318 ? 1.982 -4.736 -41.677 1.00 52.12 318 SER A N 1
ATOM 2518 C CA . SER A 1 318 ? 3.018 -3.700 -41.809 1.00 52.12 318 SER A CA 1
ATOM 2519 C C . SER A 1 318 ? 2.530 -2.242 -41.787 1.00 52.12 318 SER A C 1
ATOM 2521 O O . SER A 1 318 ? 3.206 -1.372 -42.333 1.00 52.12 318 SER A O 1
ATOM 2523 N N . ASN A 1 319 ? 1.380 -1.930 -41.189 1.00 47.03 319 ASN A N 1
ATOM 2524 C CA . ASN A 1 319 ? 0.777 -0.596 -41.281 1.00 47.03 319 ASN A CA 1
ATOM 2525 C C . ASN A 1 319 ? 0.691 0.090 -39.911 1.00 47.03 319 ASN A C 1
ATOM 2527 O O . ASN A 1 319 ? -0.372 0.251 -39.320 1.00 47.03 319 ASN A O 1
ATOM 2531 N N . PHE A 1 320 ? 1.845 0.570 -39.441 1.00 42.78 320 PHE A N 1
ATOM 2532 C CA . PHE A 1 320 ? 2.018 1.347 -38.204 1.00 42.78 320 PHE A CA 1
ATOM 2533 C C . PHE A 1 320 ? 1.426 2.773 -38.243 1.00 42.78 320 PHE A C 1
ATOM 2535 O O . PHE A 1 320 ? 1.593 3.531 -37.287 1.00 42.78 320 PHE A O 1
ATOM 2542 N N . HIS A 1 321 ? 0.739 3.177 -39.318 1.00 43.59 321 HIS A N 1
ATOM 2543 C CA . HIS A 1 321 ? 0.337 4.576 -39.496 1.00 43.59 321 HIS A CA 1
ATOM 2544 C C . HIS A 1 321 ? -1.043 4.946 -38.928 1.00 43.59 321 HIS A C 1
ATOM 2546 O O . HIS A 1 321 ? -1.309 6.128 -38.714 1.00 43.59 321 HIS A O 1
ATOM 2552 N N . THR A 1 322 ? -1.903 3.976 -38.613 1.00 44.78 322 THR A N 1
ATOM 2553 C CA . THR A 1 322 ? -3.311 4.269 -38.272 1.00 44.78 322 THR A C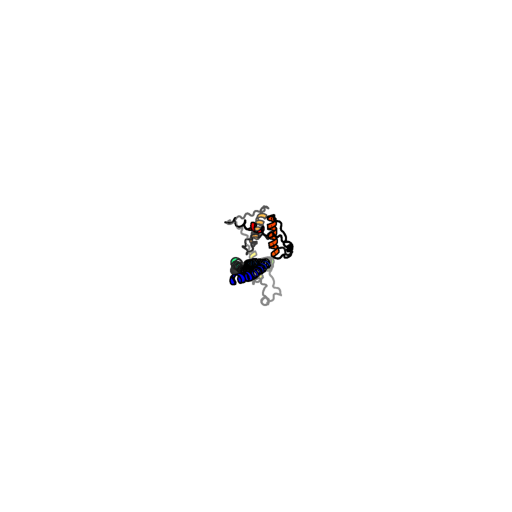A 1
ATOM 2554 C C . THR A 1 322 ? -3.578 4.380 -36.764 1.00 44.78 322 THR A C 1
ATOM 2556 O O . THR A 1 322 ? -4.556 5.004 -36.361 1.00 44.78 322 THR A O 1
ATOM 2559 N N . ALA A 1 323 ? -2.692 3.866 -35.902 1.00 39.50 323 ALA A N 1
ATOM 2560 C CA . ALA A 1 323 ? -2.896 3.887 -34.446 1.00 39.50 323 ALA A CA 1
ATOM 2561 C C . ALA A 1 323 ? -2.576 5.246 -33.786 1.00 39.50 323 ALA A C 1
ATOM 2563 O O . ALA A 1 323 ? -3.111 5.560 -32.726 1.00 39.50 323 ALA A O 1
ATOM 2564 N N . ILE A 1 324 ? -1.758 6.090 -34.426 1.00 45.41 324 ILE A N 1
ATOM 2565 C CA . ILE A 1 324 ? -1.332 7.384 -33.859 1.00 45.41 324 ILE A CA 1
ATOM 2566 C C . ILE A 1 324 ? -2.435 8.457 -33.978 1.00 45.41 324 ILE A C 1
ATOM 2568 O O . ILE A 1 324 ? -2.507 9.361 -33.151 1.00 45.41 324 ILE A O 1
ATOM 2572 N N . LYS A 1 325 ? -3.369 8.335 -34.934 1.00 42.06 325 LYS A N 1
ATOM 2573 C CA . LYS A 1 325 ? -4.447 9.328 -35.116 1.00 42.06 325 LYS A CA 1
ATOM 2574 C C . LYS A 1 325 ? -5.574 9.256 -34.079 1.00 42.06 325 LYS A C 1
ATOM 2576 O O . LYS A 1 325 ? -6.282 10.241 -33.917 1.00 42.06 325 LYS A O 1
ATOM 2581 N N . ARG A 1 326 ? -5.745 8.139 -33.357 1.00 41.56 326 ARG A N 1
ATOM 2582 C CA . ARG A 1 326 ? -6.805 8.022 -32.334 1.00 41.56 326 ARG A CA 1
ATOM 2583 C C . ARG A 1 326 ? -6.412 8.563 -30.959 1.00 41.56 326 ARG A C 1
ATOM 2585 O O . ARG A 1 326 ? -7.304 8.940 -30.214 1.00 41.56 326 ARG A O 1
ATOM 2592 N N . GLN A 1 327 ? -5.119 8.648 -30.632 1.00 45.53 327 GLN A N 1
ATOM 2593 C CA . GLN A 1 327 ? -4.686 9.231 -29.353 1.00 45.53 327 GLN A CA 1
ATOM 2594 C C . GLN A 1 327 ? -4.601 10.762 -29.384 1.00 45.53 327 GLN A C 1
ATOM 2596 O O . GLN A 1 327 ? -4.800 11.389 -28.353 1.00 45.53 327 GLN A O 1
ATOM 2601 N N . HIS A 1 328 ? -4.401 11.375 -30.555 1.00 42.72 328 HIS A N 1
ATOM 2602 C CA . HIS A 1 328 ? -4.309 12.836 -30.656 1.00 42.72 328 HIS A CA 1
ATOM 2603 C C . HIS A 1 328 ? -5.660 13.569 -30.567 1.00 42.72 328 HIS A C 1
ATOM 2605 O O . HIS A 1 328 ? -5.678 14.748 -30.248 1.00 42.72 328 HIS A O 1
ATOM 2611 N N . LEU A 1 329 ? -6.787 12.887 -30.809 1.00 45.25 329 LEU A N 1
ATOM 2612 C CA . LEU A 1 329 ? -8.123 13.503 -30.763 1.00 45.25 329 LEU A CA 1
ATOM 2613 C C . LEU A 1 329 ? -8.757 13.523 -29.361 1.00 45.25 329 LEU A C 1
ATOM 2615 O O . LEU A 1 329 ? -9.818 14.112 -29.197 1.00 45.25 329 LEU A O 1
ATOM 2619 N N . PHE A 1 330 ? -8.135 12.893 -28.358 1.00 40.34 330 PHE A N 1
ATOM 2620 C CA . PHE A 1 330 ? -8.670 12.850 -26.988 1.00 40.34 330 PHE A CA 1
ATOM 2621 C C . PHE A 1 330 ? -8.032 13.878 -26.038 1.00 40.34 330 PHE A C 1
ATOM 2623 O O . PHE A 1 330 ? -8.560 14.097 -24.952 1.00 40.34 330 PHE A O 1
ATOM 2630 N N . GLU A 1 331 ? -6.929 14.527 -26.434 1.00 46.31 331 GLU A N 1
ATOM 2631 C CA . GLU A 1 331 ? -6.265 15.556 -25.611 1.00 46.31 331 GLU A CA 1
ATOM 2632 C C . GLU A 1 331 ? -6.682 17.000 -25.957 1.00 46.31 331 GLU A C 1
ATOM 2634 O O . GLU A 1 331 ? -6.391 17.906 -25.185 1.00 46.31 331 GLU A O 1
ATOM 2639 N N . GLU A 1 332 ? -7.426 17.238 -27.045 1.00 49.53 332 GLU A N 1
ATOM 2640 C CA . GLU A 1 332 ? -7.878 18.593 -27.431 1.00 49.53 332 GLU A CA 1
ATOM 2641 C C . GLU A 1 332 ? -9.253 19.001 -26.862 1.00 49.53 332 GLU A C 1
ATOM 2643 O O . GLU A 1 332 ? -9.679 20.136 -27.046 1.00 49.53 332 GLU A O 1
ATOM 2648 N N . THR A 1 333 ? -9.954 18.125 -26.131 1.00 48.06 333 THR A N 1
ATOM 2649 C CA . THR A 1 333 ? -11.282 18.429 -25.546 1.00 48.06 333 THR A CA 1
ATOM 2650 C C . THR A 1 333 ? -11.267 18.722 -24.041 1.00 48.06 333 THR A C 1
ATOM 2652 O O . THR A 1 333 ? -12.325 18.783 -23.419 1.00 48.06 333 THR A O 1
ATOM 2655 N N . LEU A 1 334 ? -10.089 18.890 -23.437 1.00 46.19 334 LEU A N 1
ATOM 2656 C CA . LEU A 1 334 ? -9.926 19.220 -22.016 1.00 46.19 334 LEU A CA 1
ATOM 2657 C C . LEU A 1 334 ? -8.898 20.348 -21.830 1.00 46.19 334 LEU A C 1
ATOM 2659 O O . LEU A 1 334 ? -7.856 20.147 -21.209 1.00 46.19 334 LEU A O 1
ATOM 2663 N N . VAL A 1 335 ? -9.209 21.533 -22.362 1.00 43.28 335 VAL A N 1
ATOM 2664 C CA . VAL A 1 335 ? -8.690 22.828 -21.882 1.00 43.28 335 VAL A CA 1
ATOM 2665 C C . VAL A 1 335 ? -9.829 23.832 -21.871 1.00 43.28 335 VAL A C 1
ATOM 2667 O O . VAL A 1 335 ? -10.527 23.923 -22.905 1.00 43.28 335 VAL A O 1
#

pLDDT: mean 73.85, std 21.2, range [38.38, 98.56]

Secondary structure (DSSP, 8-state):
-HHHHHHHHHHHHHHHHHHHHHHHHHHHHHHHHHHHHHHHHHHHHHHHHHHHHHHHHHHHHHHHHHHHHHHHHHHHHHHHHHHHHHHHHHHHHHHHHHHHHHHHHHIIIII--HHHHHHHHHHHHHHHHHHHHHHHHHHHHHHHHHHHHHHHHHHHHHHHHHHHTTHHHHS-----TT--TTHHHHT-S-EETTEEHHHHHHHHHHHHHS------------S-----------TTSHHHHHHHHHHHHHHHH---SS-SS---------------TTS----HHHHHHHHHHHHHHHHTPPPPPTT-----TT---S-TTSSHHHHTTSSTT--

Radius of gyration: 69.79 Å; chains: 1; bounding box: 156×65×201 Å